Protein AF-A0A448YP57-F1 (afdb_monomer_lite)

pLDDT: mean 72.0, std 19.97, range [28.95, 95.81]

Structure (mmCIF, N/CA/C/O backbone):
data_AF-A0A448YP57-F1
#
_entry.id   AF-A0A448YP57-F1
#
loop_
_atom_site.group_PDB
_atom_site.id
_atom_site.type_symbol
_atom_site.label_atom_id
_atom_site.label_alt_id
_atom_site.label_comp_id
_atom_site.label_asym_id
_atom_site.label_entity_id
_atom_site.label_seq_id
_atom_site.pdbx_PDB_ins_code
_atom_site.Cartn_x
_atom_site.Cartn_y
_atom_site.Cartn_z
_atom_site.occupancy
_atom_site.B_iso_or_equiv
_atom_site.auth_seq_id
_atom_site.auth_comp_id
_atom_site.auth_asym_id
_atom_site.auth_atom_id
_atom_site.pdbx_PDB_model_num
ATOM 1 N N . MET A 1 1 ? -2.125 10.065 57.045 1.00 36.69 1 MET A N 1
ATOM 2 C CA . MET A 1 1 ? -3.015 8.891 56.958 1.00 36.69 1 MET A CA 1
ATOM 3 C C . MET A 1 1 ? -3.038 8.482 55.499 1.00 36.69 1 MET A C 1
ATOM 5 O O . MET A 1 1 ? -3.455 9.286 54.679 1.00 36.69 1 MET A O 1
ATOM 9 N N . ALA A 1 2 ? -2.442 7.338 55.164 1.00 35.66 2 ALA A N 1
ATOM 10 C CA . ALA A 1 2 ? -2.402 6.835 53.795 1.00 35.66 2 ALA A CA 1
ATOM 11 C C . ALA A 1 2 ? -3.721 6.1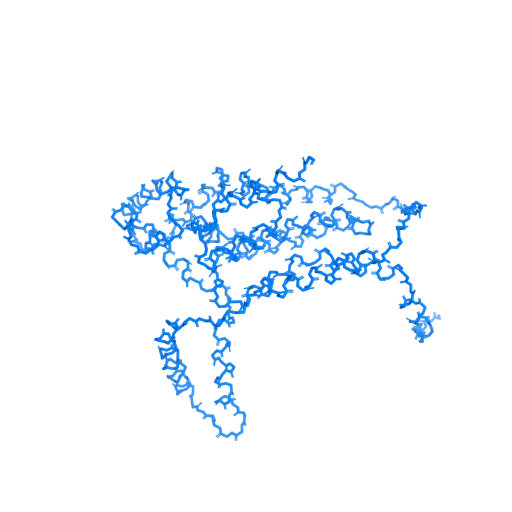07 53.510 1.00 35.66 2 ALA A C 1
ATOM 13 O O . ALA A 1 2 ? -4.074 5.191 54.252 1.00 35.66 2 ALA A O 1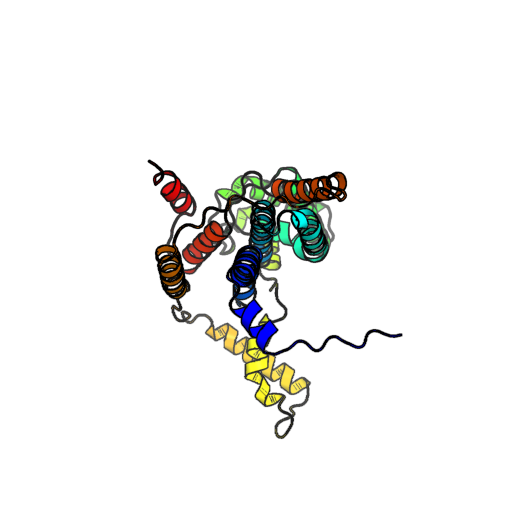
ATOM 14 N N . ASN A 1 3 ? -4.449 6.528 52.475 1.00 41.38 3 ASN A N 1
ATOM 15 C CA . ASN A 1 3 ? -5.587 5.769 51.967 1.00 41.38 3 ASN A CA 1
ATOM 16 C C . ASN A 1 3 ? -5.044 4.465 51.373 1.00 41.38 3 ASN A C 1
ATOM 18 O O . ASN A 1 3 ? -4.259 4.496 50.426 1.00 41.38 3 ASN A O 1
ATOM 22 N N . GLY A 1 4 ? -5.403 3.334 51.983 1.00 40.91 4 GLY A N 1
ATOM 23 C CA . GLY A 1 4 ? -5.085 2.010 51.455 1.00 40.91 4 GLY A CA 1
ATOM 24 C C . GLY A 1 4 ? -5.781 1.754 50.110 1.00 40.91 4 GLY A C 1
ATOM 25 O O . GLY A 1 4 ? -6.724 2.471 49.766 1.00 40.91 4 GLY A O 1
ATOM 26 N N . PRO A 1 5 ? -5.324 0.749 49.343 1.00 44.25 5 PRO A N 1
ATOM 27 C CA . PRO A 1 5 ? -5.919 0.414 48.056 1.00 44.25 5 PRO A CA 1
ATOM 28 C C . PRO A 1 5 ? -7.381 0.008 48.264 1.00 44.25 5 PRO A C 1
ATOM 30 O O . PRO A 1 5 ? -7.679 -0.881 49.062 1.00 44.25 5 PRO A O 1
ATOM 33 N N . VAL A 1 6 ? -8.289 0.693 47.568 1.00 51.38 6 VAL A N 1
ATOM 34 C CA . VAL A 1 6 ? -9.717 0.368 47.565 1.00 51.38 6 VAL A CA 1
ATOM 35 C C . VAL A 1 6 ? -9.862 -1.015 46.937 1.00 51.38 6 VAL A C 1
ATOM 37 O O . VAL A 1 6 ? -9.552 -1.205 45.763 1.00 51.38 6 VAL A O 1
ATOM 40 N N . ALA A 1 7 ? -10.267 -1.997 47.739 1.00 49.88 7 ALA A N 1
ATOM 41 C CA . ALA A 1 7 ? -10.554 -3.335 47.253 1.00 49.88 7 ALA A CA 1
ATOM 42 C C . ALA A 1 7 ? -11.826 -3.280 46.396 1.00 49.88 7 ALA A C 1
ATOM 44 O O . ALA A 1 7 ? -12.908 -3.020 46.916 1.00 49.88 7 ALA A O 1
ATOM 45 N N . TRP A 1 8 ? -11.679 -3.499 45.090 1.00 42.59 8 TRP A N 1
ATOM 46 C CA . TRP A 1 8 ? -12.797 -3.712 44.172 1.00 42.59 8 TRP A CA 1
ATOM 47 C C . TRP A 1 8 ? -13.583 -4.952 44.604 1.00 42.59 8 TRP A C 1
ATOM 49 O O . TRP A 1 8 ? -13.013 -6.043 44.697 1.00 42.59 8 TRP A O 1
ATOM 59 N N . SER A 1 9 ? -14.873 -4.791 44.906 1.00 61.91 9 SER A N 1
ATOM 60 C CA . SER A 1 9 ? -15.730 -5.909 45.292 1.00 61.91 9 SER A CA 1
ATOM 61 C C . SER A 1 9 ? -16.298 -6.620 44.054 1.00 61.91 9 SER A C 1
ATOM 63 O O . SER A 1 9 ? -16.438 -6.035 42.980 1.00 61.91 9 SER A O 1
ATOM 65 N N . ASN A 1 10 ? -16.650 -7.902 44.193 1.00 58.94 10 ASN A N 1
ATOM 66 C CA . ASN A 1 10 ? -17.292 -8.675 43.119 1.00 58.94 10 ASN A CA 1
ATOM 67 C C . ASN A 1 10 ? -18.690 -8.142 42.743 1.00 58.94 10 ASN A C 1
ATOM 69 O O . ASN A 1 10 ? -19.166 -8.429 41.647 1.00 58.94 10 ASN A O 1
ATOM 73 N N . GLU A 1 11 ? -19.344 -7.388 43.631 1.00 57.03 11 GLU A N 1
ATOM 74 C CA . GLU A 1 11 ? -20.643 -6.757 43.367 1.00 57.03 11 GLU A CA 1
ATOM 75 C C . GLU A 1 11 ? -20.484 -5.518 42.475 1.00 57.03 11 GLU A C 1
ATOM 77 O O . GLU A 1 11 ? -21.263 -5.346 41.539 1.00 57.03 11 GLU A O 1
ATOM 82 N N . ASP A 1 12 ? -19.418 -4.734 42.672 1.00 55.00 12 ASP A N 1
ATOM 83 C CA . ASP A 1 12 ? -19.074 -3.598 41.802 1.00 55.00 12 ASP A CA 1
ATOM 84 C C . ASP A 1 12 ? -18.720 -4.076 40.383 1.00 55.00 12 ASP A C 1
ATOM 86 O O . ASP A 1 12 ? -19.196 -3.525 39.392 1.00 55.00 12 ASP A O 1
ATOM 90 N N . ALA A 1 13 ? -17.976 -5.184 40.273 1.00 56.03 13 ALA A N 1
ATOM 91 C CA . ALA A 1 13 ? -17.660 -5.808 38.987 1.00 56.03 13 ALA A CA 1
ATOM 92 C C . ALA A 1 13 ? -18.904 -6.368 38.264 1.00 56.03 13 ALA A C 1
ATOM 94 O O . ALA A 1 13 ? -18.962 -6.358 37.034 1.00 56.03 13 ALA A O 1
ATOM 95 N N . GLN A 1 14 ? -19.911 -6.854 39.002 1.00 52.53 14 GLN A N 1
ATOM 96 C CA . GLN A 1 14 ? -21.181 -7.323 38.428 1.00 52.53 14 GLN A CA 1
ATOM 97 C C . GLN A 1 14 ? -22.124 -6.178 38.038 1.00 52.53 14 GLN A C 1
ATOM 99 O O . GLN A 1 14 ? -22.881 -6.327 37.077 1.00 52.53 14 GLN A O 1
ATOM 104 N N . ALA A 1 15 ? -22.095 -5.052 38.752 1.00 56.53 15 ALA A N 1
ATOM 105 C CA . ALA A 1 15 ? -22.862 -3.860 38.401 1.00 56.53 15 ALA A CA 1
ATOM 106 C C . ALA A 1 15 ? -22.326 -3.206 37.114 1.00 56.53 15 ALA A C 1
ATOM 108 O O . ALA A 1 15 ? -23.118 -2.909 36.219 1.00 56.53 15 ALA A O 1
ATOM 109 N N . ASP A 1 16 ? -21.000 -3.099 36.965 1.00 55.75 16 ASP A N 1
ATOM 110 C CA . ASP A 1 16 ? -20.355 -2.586 35.745 1.00 55.75 16 ASP A CA 1
ATOM 111 C C . ASP A 1 16 ? -20.515 -3.539 34.551 1.00 55.75 16 ASP A C 1
ATOM 113 O O . ASP A 1 16 ? -20.826 -3.103 33.442 1.00 55.75 16 ASP A O 1
ATOM 117 N N . ALA A 1 17 ? -20.394 -4.857 34.761 1.00 57.41 17 ALA A N 1
ATOM 118 C CA . ALA A 1 17 ? -20.597 -5.850 33.701 1.00 57.41 17 ALA A CA 1
ATOM 119 C C . ALA A 1 17 ? -22.051 -5.927 33.195 1.00 57.41 17 ALA A C 1
ATOM 121 O O . ALA A 1 17 ? -22.288 -6.413 32.090 1.00 57.41 17 ALA A O 1
ATOM 122 N N . ASN A 1 18 ? -23.025 -5.448 33.972 1.00 57.34 18 ASN A N 1
ATOM 123 C CA . ASN A 1 18 ? -24.430 -5.338 33.564 1.00 57.34 18 ASN A CA 1
ATOM 124 C C . ASN A 1 18 ? -24.797 -3.933 33.052 1.00 57.34 18 ASN A C 1
ATOM 126 O O . ASN A 1 18 ? -25.940 -3.702 32.650 1.00 57.34 18 ASN A O 1
ATOM 130 N N . GLY A 1 19 ? -23.848 -2.993 33.046 1.00 62.91 19 GLY A N 1
ATOM 131 C CA . GLY A 1 19 ? -24.045 -1.652 32.520 1.00 62.91 19 GLY A CA 1
ATOM 132 C C . GLY A 1 19 ? -24.138 -1.672 30.996 1.00 62.91 19 GLY A C 1
ATOM 133 O O . GLY A 1 19 ? -23.155 -1.937 30.307 1.00 62.91 19 GLY A O 1
ATOM 134 N N . ASN A 1 20 ? -25.310 -1.337 30.448 1.00 72.62 20 ASN A N 1
ATOM 135 C CA . ASN A 1 20 ? -25.500 -1.155 28.999 1.00 72.62 20 ASN A CA 1
ATOM 136 C C . ASN A 1 20 ? -24.492 -0.157 28.389 1.00 72.62 20 ASN A C 1
ATOM 138 O O . ASN A 1 20 ? -24.182 -0.247 27.205 1.00 72.62 20 ASN A O 1
ATOM 142 N N . GLU A 1 21 ? -23.972 0.770 29.196 1.00 77.88 21 GLU A N 1
ATOM 143 C CA . GLU A 1 21 ? -22.974 1.766 28.804 1.00 77.88 21 GLU A CA 1
ATOM 144 C C . GLU A 1 21 ? -21.596 1.141 28.536 1.00 77.88 21 GLU A C 1
ATOM 146 O O . GLU A 1 21 ? -21.028 1.375 27.471 1.00 77.88 21 GLU A O 1
ATOM 151 N N . LEU A 1 22 ? -21.096 0.260 29.416 1.00 81.88 22 LEU A N 1
ATOM 152 C CA . LEU A 1 22 ? -19.825 -0.449 29.206 1.00 81.88 22 LEU A CA 1
ATOM 153 C C . LEU A 1 22 ? -19.840 -1.243 27.892 1.00 81.88 22 LEU A C 1
ATOM 155 O O . LEU A 1 22 ? -18.889 -1.189 27.110 1.00 81.88 22 LEU A O 1
ATOM 159 N N . TRP A 1 23 ? -20.935 -1.957 27.623 1.00 85.25 23 TRP A N 1
ATOM 160 C CA . TRP A 1 23 ? -21.085 -2.722 26.386 1.00 85.25 23 TRP A CA 1
ATOM 161 C C . TRP A 1 23 ? -21.182 -1.828 25.150 1.00 85.25 23 TRP A C 1
ATOM 163 O O . TRP A 1 23 ? -20.596 -2.169 24.126 1.00 85.25 23 TRP A O 1
ATOM 173 N N . ALA A 1 24 ? -21.847 -0.672 25.238 1.00 85.19 24 ALA A N 1
ATOM 174 C CA . ALA A 1 24 ? -21.899 0.295 24.142 1.00 85.19 24 ALA A CA 1
ATOM 175 C C . ALA A 1 24 ? -20.506 0.860 23.809 1.00 85.19 24 ALA A C 1
ATOM 177 O O . ALA A 1 24 ? -20.131 0.923 22.638 1.00 85.19 24 ALA A O 1
ATOM 178 N N . HIS A 1 25 ? -19.709 1.185 24.831 1.00 87.88 25 HIS A N 1
ATOM 179 C CA . HIS A 1 25 ? -18.311 1.592 24.674 1.00 87.88 25 HIS A CA 1
ATOM 180 C C . HIS A 1 25 ? -17.462 0.500 24.004 1.00 87.88 25 HIS A C 1
ATOM 182 O O . HIS A 1 25 ? -16.761 0.768 23.026 1.00 87.88 25 HIS A O 1
ATOM 188 N N . LEU A 1 26 ? -17.554 -0.746 24.482 1.00 88.69 26 LEU A N 1
ATOM 189 C CA . LEU A 1 26 ? -16.824 -1.879 23.903 1.00 88.69 26 LEU A CA 1
ATOM 190 C C . LEU A 1 26 ? -17.218 -2.139 22.445 1.00 88.69 26 LEU A C 1
ATOM 192 O O . LEU A 1 26 ? -16.351 -2.378 21.607 1.00 88.69 26 LEU A O 1
ATOM 196 N N . GLU A 1 27 ? -18.508 -2.073 22.122 1.00 88.88 27 GLU A N 1
ATOM 197 C CA . GLU A 1 27 ? -18.990 -2.241 20.751 1.00 88.88 27 GLU A CA 1
ATOM 198 C C . GLU A 1 27 ? -18.464 -1.160 19.814 1.00 88.88 27 GLU A C 1
ATOM 200 O O . GLU A 1 27 ? -18.112 -1.458 18.670 1.00 88.88 27 GLU A O 1
ATOM 205 N N . GLU A 1 28 ? -18.375 0.083 20.286 1.00 90.12 28 GLU A N 1
ATOM 206 C CA . GLU A 1 28 ? -17.846 1.174 19.480 1.00 90.12 28 GLU A CA 1
ATOM 207 C C . GLU A 1 28 ? -16.329 1.046 19.279 1.00 90.12 28 GLU A C 1
ATOM 209 O O . GLU A 1 28 ? -15.864 1.212 18.152 1.00 90.12 28 GLU A O 1
ATOM 214 N N . ILE A 1 29 ? -15.565 0.623 20.297 1.00 92.69 29 ILE A N 1
ATOM 215 C CA . ILE A 1 29 ? -14.135 0.289 20.144 1.00 92.69 29 ILE A CA 1
ATOM 216 C C . ILE A 1 29 ? -13.946 -0.832 19.117 1.00 92.69 29 ILE A C 1
ATOM 218 O O . ILE A 1 29 ? -13.102 -0.723 18.223 1.00 92.69 29 ILE A O 1
ATOM 222 N N . VAL A 1 30 ? -14.728 -1.911 19.219 1.00 92.62 30 VAL A N 1
ATOM 223 C CA . VAL A 1 30 ? -14.672 -3.026 18.263 1.00 92.62 30 VAL A CA 1
ATOM 224 C C . VAL A 1 30 ? -15.003 -2.524 16.863 1.00 92.62 30 VAL A C 1
ATOM 226 O O . VAL A 1 30 ? -14.270 -2.814 15.926 1.00 92.62 30 VAL A O 1
ATOM 229 N N . SER A 1 31 ? -16.048 -1.709 16.710 1.00 91.62 31 SER A N 1
ATOM 230 C CA . SER A 1 31 ? -16.404 -1.107 15.425 1.00 91.62 31 SER A CA 1
ATOM 231 C C . SER A 1 31 ? -15.273 -0.242 14.863 1.00 91.62 31 SER A C 1
ATOM 233 O O . SER A 1 31 ? -14.927 -0.380 13.691 1.00 91.62 31 SER A O 1
ATOM 235 N N . ILE A 1 32 ? -14.656 0.614 15.675 1.00 93.12 32 ILE A N 1
ATOM 236 C CA . ILE A 1 32 ? -13.544 1.479 15.265 1.00 93.12 32 ILE A CA 1
ATOM 237 C C . ILE A 1 32 ? -12.345 0.650 14.794 1.00 93.12 32 ILE A C 1
ATOM 239 O O . ILE A 1 32 ? -11.769 0.956 13.753 1.00 93.12 32 ILE A O 1
ATOM 243 N N . THR A 1 33 ? -11.990 -0.404 15.531 1.00 92.94 33 THR A N 1
ATOM 244 C CA . THR A 1 33 ? -10.781 -1.215 15.296 1.00 92.94 33 THR A CA 1
ATOM 245 C C . THR A 1 33 ? -10.979 -2.344 14.282 1.00 92.94 33 THR A C 1
ATOM 247 O O . THR A 1 33 ? -10.000 -2.857 13.734 1.00 92.94 33 THR A O 1
ATOM 250 N N . GLN A 1 34 ? -12.229 -2.694 13.958 1.00 90.00 34 GLN A N 1
ATOM 251 C CA . GLN A 1 34 ? -12.575 -3.769 13.023 1.00 90.00 34 GLN A CA 1
ATOM 252 C C . GLN A 1 34 ? -11.826 -3.707 11.678 1.00 90.00 34 GLN A C 1
ATOM 254 O O . GLN A 1 34 ? -11.372 -4.760 11.237 1.00 90.00 34 GLN A O 1
ATOM 259 N N . PRO A 1 35 ? -11.645 -2.542 11.014 1.00 91.38 35 PRO A N 1
ATOM 260 C CA . PRO A 1 35 ? -10.934 -2.487 9.736 1.00 91.38 35 PRO A CA 1
ATOM 261 C C . PRO A 1 35 ? -9.494 -3.000 9.821 1.00 91.38 35 PRO A C 1
ATOM 263 O O . PRO A 1 35 ? -9.033 -3.643 8.884 1.00 91.38 35 PRO A O 1
ATOM 266 N N . ILE A 1 36 ? -8.799 -2.744 10.936 1.00 90.31 36 ILE A N 1
ATOM 267 C CA . ILE A 1 36 ? -7.437 -3.241 11.173 1.00 90.31 36 ILE A CA 1
ATOM 268 C C . ILE A 1 36 ? -7.476 -4.748 11.439 1.00 90.31 36 ILE A C 1
ATOM 270 O O . ILE A 1 36 ? -6.696 -5.503 10.865 1.00 90.31 36 ILE A O 1
ATOM 274 N N . TYR A 1 37 ? -8.414 -5.209 12.267 1.00 87.50 37 TYR A N 1
ATOM 275 C CA . TYR A 1 37 ? -8.562 -6.636 12.549 1.00 87.50 37 TYR A CA 1
ATOM 276 C C . TYR A 1 37 ? -8.835 -7.453 11.276 1.00 87.50 37 TYR A C 1
ATOM 278 O O . TYR A 1 37 ? -8.206 -8.486 11.051 1.00 87.50 37 TYR A O 1
ATOM 286 N N . ASP A 1 38 ? -9.723 -6.956 10.412 1.00 84.38 38 ASP A N 1
ATOM 287 C CA . ASP A 1 38 ? -10.107 -7.623 9.166 1.00 84.38 38 ASP A CA 1
ATOM 288 C C . ASP A 1 38 ? -8.918 -7.816 8.216 1.00 84.38 38 ASP A C 1
ATOM 290 O O . ASP A 1 38 ? -8.882 -8.802 7.483 1.00 84.38 38 ASP A O 1
ATOM 294 N N . ILE A 1 39 ? -7.945 -6.899 8.199 1.00 85.62 39 ILE A N 1
ATOM 295 C CA . ILE A 1 39 ? -6.786 -7.008 7.302 1.00 85.62 39 ILE A CA 1
ATOM 296 C C . ILE A 1 39 ? -5.665 -7.879 7.870 1.00 85.62 39 ILE A C 1
ATOM 298 O O . ILE A 1 39 ? -4.943 -8.482 7.077 1.00 85.62 39 ILE A O 1
ATOM 302 N N . ILE A 1 40 ? -5.545 -8.002 9.199 1.00 82.62 40 ILE A N 1
ATOM 303 C CA . ILE A 1 40 ? -4.536 -8.862 9.845 1.00 82.62 40 ILE A CA 1
ATOM 304 C C . ILE A 1 40 ? -4.713 -10.316 9.396 1.00 82.62 40 ILE A C 1
ATOM 306 O O . ILE A 1 40 ? -3.750 -10.943 8.960 1.00 82.62 40 ILE A O 1
ATOM 310 N N . GLU A 1 41 ? -5.950 -10.821 9.381 1.00 74.19 41 GLU A N 1
ATOM 311 C CA . GLU A 1 41 ? -6.250 -12.181 8.906 1.00 74.19 41 GLU A CA 1
ATOM 312 C C . GLU A 1 41 ? -5.800 -12.390 7.447 1.00 74.19 41 GLU A C 1
ATOM 314 O O . GLU A 1 41 ? -5.333 -13.457 7.048 1.00 74.19 41 GLU A O 1
ATOM 319 N N . ILE A 1 42 ? -5.890 -11.344 6.623 1.00 77.44 42 ILE A N 1
ATOM 320 C CA . ILE A 1 42 ? -5.477 -11.403 5.220 1.00 77.44 42 ILE A CA 1
ATOM 321 C C . ILE A 1 42 ? -3.949 -11.348 5.109 1.00 77.44 42 ILE A C 1
ATOM 323 O O . ILE A 1 42 ? -3.387 -11.974 4.209 1.00 77.44 42 ILE A O 1
ATOM 327 N N . PHE A 1 43 ? -3.271 -10.619 5.998 1.00 76.75 43 PHE A N 1
ATOM 328 C CA . PHE A 1 43 ? -1.810 -10.476 6.029 1.00 76.75 43 PHE A CA 1
ATOM 329 C C . PHE A 1 43 ? -1.103 -11.791 6.354 1.00 76.75 43 PHE A C 1
ATOM 331 O O . PHE A 1 43 ? 0.000 -12.024 5.865 1.00 76.75 43 PHE A O 1
ATOM 338 N N . GLU A 1 44 ? -1.772 -12.690 7.068 1.00 70.12 44 GLU A N 1
ATOM 339 C CA . GLU A 1 44 ? -1.302 -14.056 7.313 1.00 70.12 44 GLU A CA 1
ATOM 340 C C . GLU A 1 44 ? -1.402 -14.963 6.065 1.00 70.12 44 GLU A C 1
ATOM 342 O O . GLU A 1 44 ? -0.873 -16.078 6.038 1.00 70.12 44 GLU A O 1
ATOM 347 N N . SER A 1 45 ? -2.050 -14.505 4.986 1.00 70.06 45 SER A N 1
ATOM 348 C CA . SER A 1 45 ? -2.187 -15.284 3.756 1.00 70.06 45 SER A CA 1
ATOM 349 C C . SER A 1 45 ? -0.882 -15.376 2.967 1.00 70.06 45 SER A C 1
ATOM 351 O O . SER A 1 45 ? -0.321 -14.374 2.533 1.00 70.06 45 SER A O 1
ATOM 353 N N . SER A 1 46 ? -0.518 -16.602 2.578 1.00 64.12 46 SER A N 1
ATOM 354 C CA . SER A 1 46 ? 0.575 -16.890 1.626 1.00 64.12 46 SER A CA 1
ATOM 355 C C . SER A 1 46 ? 0.448 -16.233 0.239 1.00 64.12 46 SER A C 1
ATOM 357 O O . SER A 1 46 ? 1.376 -16.304 -0.560 1.00 64.12 46 SER A O 1
ATOM 359 N N . THR A 1 47 ? -0.700 -15.625 -0.076 1.00 68.81 47 THR A N 1
ATOM 360 C CA . THR A 1 47 ? -0.956 -14.929 -1.351 1.00 68.81 47 THR A CA 1
ATOM 361 C C . THR A 1 47 ? -0.818 -13.410 -1.241 1.00 68.81 47 THR A C 1
ATOM 363 O O . THR A 1 47 ? -1.117 -12.689 -2.196 1.00 68.81 47 THR A O 1
ATOM 366 N N . MET A 1 48 ? -0.414 -12.904 -0.073 1.00 78.69 48 MET A N 1
ATOM 367 C CA . MET A 1 48 ? -0.260 -11.477 0.159 1.00 78.69 48 MET A CA 1
ATOM 368 C C . MET A 1 48 ? 0.923 -10.914 -0.634 1.00 78.69 48 MET A C 1
ATOM 370 O O . MET A 1 48 ? 2.024 -11.460 -0.615 1.00 78.69 48 MET A O 1
ATOM 374 N N . ARG A 1 49 ? 0.685 -9.794 -1.320 1.00 83.75 49 ARG A N 1
ATOM 375 C CA . ARG A 1 49 ? 1.699 -9.038 -2.064 1.00 83.75 49 ARG A CA 1
ATOM 376 C C . ARG A 1 49 ? 1.945 -7.705 -1.383 1.00 83.75 49 ARG A C 1
ATOM 378 O O . ARG A 1 49 ? 1.040 -7.155 -0.759 1.00 83.75 49 ARG A O 1
ATOM 385 N N . LEU A 1 50 ? 3.131 -7.146 -1.599 1.00 86.06 50 LEU A N 1
ATOM 386 C CA . LEU A 1 50 ? 3.497 -5.823 -1.095 1.00 86.06 50 LEU A CA 1
ATOM 387 C C . LEU A 1 50 ? 2.495 -4.728 -1.519 1.00 86.06 50 LEU A C 1
ATOM 389 O O . LEU A 1 50 ? 2.125 -3.881 -0.711 1.00 86.06 50 LEU A O 1
ATOM 393 N N . SER A 1 51 ? 1.994 -4.801 -2.757 1.00 88.56 51 SER A N 1
ATOM 394 C CA . SER A 1 51 ? 0.939 -3.926 -3.292 1.00 88.56 51 SER A CA 1
ATOM 395 C C . SER A 1 51 ? -0.351 -3.983 -2.466 1.00 88.56 51 SE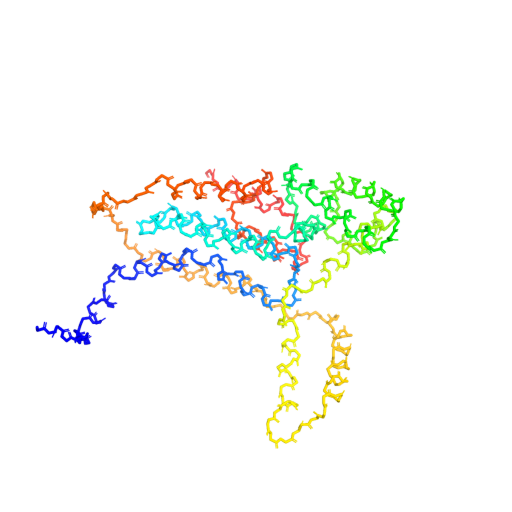R A C 1
ATOM 397 O O . SER A 1 51 ? -0.923 -2.960 -2.099 1.00 88.56 51 SER A O 1
ATOM 399 N N . ALA A 1 52 ? -0.801 -5.192 -2.132 1.00 86.38 52 ALA A N 1
ATOM 400 C CA . ALA A 1 52 ? -2.013 -5.404 -1.355 1.00 86.38 52 ALA A CA 1
ATOM 401 C C . ALA A 1 52 ? -1.849 -4.949 0.103 1.00 86.38 52 ALA A C 1
ATOM 403 O O . ALA A 1 52 ? -2.807 -4.425 0.665 1.00 86.38 52 ALA A O 1
ATOM 404 N N . CYS A 1 53 ? -0.657 -5.088 0.694 1.00 86.88 53 CYS A N 1
ATOM 405 C CA . CYS A 1 53 ? -0.384 -4.581 2.040 1.00 86.88 53 CYS A CA 1
ATOM 406 C C . CYS A 1 53 ? -0.614 -3.073 2.141 1.00 86.88 53 CYS A C 1
ATOM 408 O O . CYS A 1 53 ? -1.352 -2.632 3.019 1.00 86.88 53 CYS A O 1
ATOM 410 N N . PHE A 1 54 ? -0.038 -2.306 1.210 1.00 89.31 54 PHE A N 1
ATOM 411 C CA . PHE A 1 54 ? -0.212 -0.855 1.169 1.00 89.31 54 PHE A CA 1
ATOM 412 C C . PHE A 1 54 ? -1.685 -0.470 1.078 1.00 89.31 54 PHE A C 1
ATOM 414 O O . PHE A 1 54 ? -2.194 0.266 1.917 1.00 89.31 54 PHE A O 1
ATOM 421 N N . VAL A 1 55 ? -2.381 -1.014 0.074 1.00 88.88 55 VAL A N 1
ATOM 422 C CA . VAL A 1 55 ? -3.784 -0.694 -0.195 1.00 88.88 55 VAL A CA 1
ATOM 423 C C . VAL A 1 55 ? -4.650 -1.022 1.020 1.00 88.88 55 VAL A C 1
ATOM 425 O O . VAL A 1 55 ? -5.399 -0.172 1.491 1.00 88.88 55 VAL A O 1
ATOM 428 N N . LEU A 1 56 ? -4.551 -2.240 1.552 1.00 88.12 56 LEU A N 1
ATOM 429 C CA . LEU A 1 56 ? -5.405 -2.679 2.653 1.00 88.12 56 LEU A CA 1
ATOM 430 C C . LEU A 1 56 ? -5.199 -1.839 3.914 1.00 88.12 56 LEU A C 1
ATOM 432 O O . LEU A 1 56 ? -6.180 -1.406 4.512 1.00 88.12 56 LEU A O 1
ATOM 436 N N . MET A 1 57 ? -3.951 -1.552 4.278 1.00 89.38 57 MET A N 1
ATOM 437 C CA . MET A 1 57 ? -3.654 -0.711 5.438 1.00 89.38 57 MET A CA 1
ATOM 438 C C . MET A 1 57 ? -4.117 0.726 5.236 1.00 89.38 57 MET A C 1
ATOM 440 O O . MET A 1 57 ? -4.842 1.242 6.078 1.00 89.38 57 MET A O 1
ATOM 444 N N . TYR A 1 58 ? -3.810 1.327 4.084 1.00 89.75 58 TYR A N 1
ATOM 445 C CA . TYR A 1 58 ? -4.255 2.677 3.741 1.00 89.75 58 TYR A CA 1
ATOM 446 C C . TYR A 1 58 ? -5.779 2.838 3.913 1.00 89.75 58 TYR A C 1
ATOM 448 O O . TYR A 1 58 ? -6.263 3.790 4.529 1.00 89.75 58 TYR A O 1
ATOM 456 N N . PHE A 1 59 ? -6.566 1.882 3.405 1.00 88.19 59 PHE A N 1
ATOM 457 C CA . PHE A 1 59 ? -8.026 1.939 3.519 1.00 88.19 59 PHE A CA 1
ATOM 458 C C . PHE A 1 59 ? -8.550 1.565 4.908 1.00 88.19 59 PHE A C 1
ATOM 460 O O . PHE A 1 59 ? -9.632 2.031 5.284 1.00 88.19 59 PHE A O 1
ATOM 467 N N . ALA A 1 60 ? -7.822 0.744 5.666 1.00 91.00 60 ALA A N 1
ATOM 468 C CA . ALA A 1 60 ? -8.153 0.450 7.054 1.00 91.00 60 ALA A CA 1
ATOM 469 C C . ALA A 1 60 ? -7.959 1.696 7.922 1.00 91.00 60 ALA A C 1
ATOM 471 O O . ALA A 1 60 ? -8.893 2.095 8.612 1.00 91.00 60 ALA A O 1
ATOM 472 N N . GLU A 1 61 ? -6.815 2.371 7.810 1.00 91.69 61 GLU A N 1
ATOM 473 C CA . GLU A 1 61 ? -6.503 3.608 8.534 1.00 91.69 61 GLU A CA 1
ATOM 474 C C . GLU A 1 61 ? -7.505 4.719 8.216 1.00 91.69 61 GLU A C 1
ATOM 476 O O . GLU A 1 61 ? -8.090 5.310 9.126 1.00 91.69 61 GLU A O 1
ATOM 481 N N . LYS A 1 62 ? -7.809 4.935 6.927 1.00 90.56 62 LYS A N 1
ATOM 482 C CA . LYS A 1 62 ? -8.837 5.897 6.500 1.00 90.56 62 LYS A CA 1
ATOM 483 C C . LYS A 1 62 ? -10.196 5.611 7.151 1.00 90.56 62 LYS A C 1
ATOM 485 O O . LYS A 1 62 ? -10.915 6.539 7.522 1.00 90.56 62 LYS A O 1
ATOM 490 N N . GLN A 1 63 ? -10.565 4.338 7.297 1.00 91.00 63 GLN A N 1
ATOM 491 C CA . GLN A 1 63 ? -11.813 3.962 7.958 1.00 91.00 63 GLN A CA 1
ATOM 492 C C . GLN A 1 63 ? -11.773 4.102 9.470 1.00 91.00 63 GLN A C 1
ATOM 494 O O . GLN A 1 63 ? -12.775 4.529 10.035 1.00 91.00 63 GLN A O 1
ATOM 499 N N . VAL A 1 64 ? -10.662 3.761 10.118 1.00 93.75 64 VAL A N 1
ATOM 500 C CA . VAL A 1 64 ? -10.488 3.967 11.559 1.00 93.75 64 VAL A CA 1
ATOM 501 C C . VAL A 1 64 ? -10.658 5.449 11.877 1.00 93.75 64 VAL A C 1
ATOM 503 O O . VAL A 1 64 ? -11.487 5.793 12.713 1.00 93.75 64 VAL A O 1
ATOM 506 N N . LEU A 1 65 ? -9.981 6.335 11.136 1.00 92.62 65 LEU A N 1
ATOM 507 C CA . LEU A 1 65 ? -10.125 7.786 11.291 1.00 92.62 65 LEU A CA 1
ATOM 508 C C . LEU A 1 65 ? -11.572 8.248 11.141 1.00 92.62 65 LEU A C 1
ATOM 510 O O . LEU A 1 65 ? -12.067 9.004 11.976 1.00 92.62 65 LEU A O 1
ATOM 514 N N . LYS A 1 66 ? -12.261 7.771 10.096 1.00 91.31 66 LYS A N 1
ATOM 515 C CA . LYS A 1 66 ? -13.670 8.098 9.865 1.00 91.31 66 LYS A CA 1
ATOM 516 C C . LYS A 1 66 ? -14.546 7.640 11.036 1.00 91.31 66 LYS A C 1
ATOM 518 O O . LYS A 1 66 ? -15.318 8.437 11.556 1.00 91.31 66 LYS A O 1
ATOM 523 N N . ARG A 1 67 ? -14.397 6.387 11.479 1.00 93.44 67 ARG A N 1
ATOM 524 C CA . ARG A 1 67 ? -15.203 5.804 12.565 1.00 93.44 67 ARG A CA 1
ATOM 525 C C . ARG A 1 67 ? -14.947 6.489 13.906 1.00 93.44 67 ARG A C 1
ATOM 527 O O . ARG A 1 67 ? -15.900 6.727 14.633 1.00 93.44 67 ARG A O 1
ATOM 534 N N . VAL A 1 68 ? -13.700 6.856 14.217 1.00 94.31 68 VAL A N 1
ATOM 535 C CA . VAL A 1 68 ? -13.387 7.633 15.430 1.00 94.31 68 VAL A CA 1
ATOM 536 C C . VAL A 1 68 ? -13.985 9.032 15.339 1.00 94.31 68 VAL A C 1
ATOM 538 O O . VAL A 1 68 ? -14.577 9.497 16.302 1.00 94.31 68 VAL A O 1
ATOM 541 N N . ALA A 1 69 ? -13.884 9.711 14.195 1.00 91.38 69 ALA A N 1
ATOM 542 C CA . ALA A 1 69 ? -14.437 11.056 14.039 1.00 91.38 69 ALA A CA 1
ATOM 543 C C . ALA A 1 69 ? -15.974 11.099 14.135 1.00 91.38 69 ALA A C 1
ATOM 545 O O . ALA A 1 69 ? -16.524 12.099 14.593 1.00 91.38 69 ALA A O 1
ATOM 546 N N . GLU A 1 70 ? -16.650 10.030 13.709 1.00 91.38 70 GLU A N 1
ATOM 547 C CA . GLU A 1 70 ? -18.109 9.855 13.781 1.00 91.38 70 GLU A CA 1
ATOM 548 C C . GLU A 1 70 ? -18.580 9.264 15.124 1.00 91.38 70 GLU A C 1
ATOM 550 O O . GLU A 1 70 ? -19.784 9.147 15.354 1.00 91.38 70 GLU A O 1
ATOM 555 N N . SER A 1 71 ? -17.648 8.899 16.009 1.00 90.44 71 SER A N 1
ATOM 556 C CA . SER A 1 71 ? -17.942 8.212 17.263 1.00 90.44 71 SER A CA 1
ATOM 557 C C . SER A 1 71 ? -18.597 9.125 18.295 1.00 90.44 71 SER A C 1
ATOM 559 O O . SER A 1 71 ? -18.147 10.247 18.532 1.00 90.44 71 SER A O 1
ATOM 561 N N . VAL A 1 72 ? -19.620 8.614 18.980 1.00 88.19 72 VAL A N 1
ATOM 562 C CA . VAL A 1 72 ? -20.297 9.364 20.049 1.00 88.19 72 VAL A CA 1
ATOM 563 C C . VAL A 1 72 ? -19.420 9.435 21.297 1.00 88.19 72 VAL A C 1
ATOM 565 O O . VAL A 1 72 ? -19.378 10.476 21.953 1.00 88.19 72 VAL A O 1
ATOM 568 N N . TYR A 1 73 ? -18.690 8.361 21.609 1.00 87.88 73 TYR A N 1
ATOM 569 C CA . TYR A 1 73 ? -17.854 8.298 22.803 1.00 87.88 73 TYR A CA 1
ATOM 570 C C . TYR A 1 73 ? -16.416 8.773 22.560 1.00 87.88 73 TYR A C 1
ATOM 572 O O . TYR A 1 73 ? -15.836 9.416 23.431 1.00 87.88 73 TYR A O 1
ATOM 580 N N . TYR A 1 74 ? -15.836 8.511 21.386 1.00 92.00 74 TYR A N 1
ATOM 581 C CA . TYR A 1 74 ? -14.390 8.616 21.145 1.00 92.00 74 TYR A CA 1
ATOM 582 C C . TYR A 1 74 ? -13.968 9.701 20.148 1.00 92.00 74 TYR A C 1
ATOM 584 O O . TYR A 1 74 ? -12.773 9.845 19.893 1.00 92.00 74 TYR A O 1
ATOM 592 N N . ALA A 1 75 ? -14.883 10.527 19.626 1.00 90.75 75 ALA A N 1
ATOM 593 C CA . ALA A 1 75 ? -14.519 11.609 18.697 1.00 90.75 75 ALA A CA 1
ATOM 594 C C . ALA A 1 75 ? -13.510 12.619 19.266 1.00 90.75 75 ALA A C 1
ATOM 596 O O . ALA A 1 75 ? -12.786 13.265 18.504 1.00 90.75 75 ALA A O 1
ATOM 597 N N . HIS A 1 76 ? -13.426 12.739 20.593 1.00 88.44 76 HIS A N 1
ATOM 598 C CA . HIS A 1 76 ? -12.420 13.557 21.266 1.00 88.44 76 HIS A CA 1
ATOM 599 C C . HIS A 1 76 ? -10.988 13.005 21.109 1.00 88.44 76 HIS A C 1
ATOM 601 O O . HIS A 1 76 ? -10.048 13.789 21.121 1.00 88.44 76 HIS A O 1
ATOM 607 N N . LEU A 1 77 ? -10.816 11.699 20.862 1.00 91.31 77 LEU A N 1
ATOM 608 C CA . LEU A 1 77 ? -9.513 11.040 20.675 1.00 91.31 77 LEU A CA 1
ATOM 609 C C . LEU A 1 77 ? -9.016 11.051 19.222 1.00 91.31 77 LEU A C 1
ATOM 611 O O . LEU A 1 77 ? -7.943 10.528 18.930 1.00 91.31 77 LEU A O 1
ATOM 615 N N . LYS A 1 78 ? -9.767 11.628 18.276 1.00 91.69 78 LYS A N 1
ATOM 616 C CA . LYS A 1 78 ? -9.429 11.560 16.840 1.00 91.69 78 LYS A CA 1
ATOM 617 C C . LYS A 1 78 ? -8.038 12.105 16.497 1.00 91.69 78 LYS A C 1
ATOM 619 O O . LYS A 1 78 ? -7.428 11.615 15.553 1.00 91.69 78 LYS A O 1
ATOM 624 N N . GLY A 1 79 ? -7.549 13.101 17.240 1.00 88.75 79 GLY A N 1
ATOM 625 C CA . GLY A 1 79 ? -6.204 13.652 17.063 1.00 88.75 79 GLY A CA 1
ATOM 626 C C . GLY A 1 79 ? -5.122 12.664 17.497 1.00 88.75 79 GLY A C 1
ATOM 627 O O . GLY A 1 79 ? -4.202 12.400 16.731 1.00 88.75 79 GLY A O 1
ATOM 628 N N . GLU A 1 80 ? -5.279 12.057 18.675 1.00 91.69 80 GLU A N 1
ATOM 629 C CA . GLU A 1 80 ? -4.355 11.044 19.206 1.00 91.69 80 GLU A CA 1
ATOM 630 C C . GLU A 1 80 ? -4.314 9.794 18.322 1.00 91.69 80 GLU A C 1
ATOM 632 O O . GLU A 1 80 ? -3.240 9.289 17.997 1.00 91.69 80 GLU A O 1
ATOM 637 N N . VAL A 1 81 ? -5.481 9.329 17.865 1.00 92.75 81 VAL A N 1
ATOM 638 C CA . VAL A 1 81 ? -5.559 8.208 16.921 1.00 92.75 81 VAL A CA 1
ATOM 639 C C . VAL A 1 81 ? -4.890 8.572 15.596 1.00 92.75 81 VAL A C 1
ATOM 641 O O . VAL A 1 81 ? -4.150 7.758 15.055 1.00 92.75 81 VAL A O 1
ATOM 644 N N . ALA A 1 82 ? -5.103 9.786 15.078 1.00 92.31 82 ALA A N 1
ATOM 645 C CA . ALA A 1 82 ? -4.449 10.228 13.849 1.00 92.31 82 ALA A CA 1
ATOM 646 C C . ALA A 1 82 ? -2.924 10.283 13.980 1.00 92.31 82 ALA A C 1
ATOM 648 O O . ALA A 1 82 ? -2.248 9.845 13.059 1.00 92.31 82 ALA A O 1
ATOM 649 N N . MET A 1 83 ? -2.393 10.746 15.115 1.00 92.88 83 MET A N 1
ATOM 650 C CA . MET A 1 83 ? -0.950 10.722 15.378 1.00 92.88 83 MET A CA 1
ATOM 651 C C . MET A 1 83 ? -0.391 9.301 15.358 1.00 92.88 83 MET A C 1
ATOM 653 O O . MET A 1 83 ? 0.589 9.039 14.673 1.00 92.88 83 MET A O 1
ATOM 657 N N . LEU A 1 84 ? -1.040 8.373 16.065 1.00 92.25 84 LEU A N 1
ATOM 658 C CA . LEU A 1 84 ? -0.577 6.987 16.142 1.00 92.25 84 LEU A CA 1
ATOM 659 C C . LEU A 1 84 ? -0.586 6.307 14.768 1.00 92.25 84 LEU A C 1
ATOM 661 O O . LEU A 1 84 ? 0.337 5.566 14.433 1.00 92.25 84 LEU A O 1
ATOM 665 N N . LEU A 1 85 ? -1.624 6.563 13.970 1.00 92.12 85 LEU A N 1
ATOM 666 C CA . LEU A 1 85 ? -1.699 6.051 12.606 1.00 92.12 85 LEU A CA 1
ATOM 667 C C . LEU A 1 85 ? -0.681 6.725 11.681 1.00 92.12 85 LEU A C 1
ATOM 669 O O . LEU A 1 85 ? -0.114 6.044 10.837 1.00 92.12 85 LEU A O 1
ATOM 673 N N . GLU A 1 86 ? -0.415 8.022 11.842 1.00 91.12 86 GLU A N 1
ATOM 674 C CA . GLU A 1 86 ? 0.602 8.723 11.054 1.00 91.12 86 GLU A CA 1
ATOM 675 C C . GLU A 1 86 ? 2.008 8.185 11.329 1.00 91.12 86 GLU A C 1
ATOM 677 O O . GLU A 1 86 ? 2.729 7.888 10.376 1.00 91.12 86 GLU A O 1
ATOM 682 N N . ASP A 1 87 ? 2.365 7.997 12.601 1.00 89.75 87 ASP A N 1
ATOM 683 C CA . ASP A 1 87 ? 3.650 7.419 13.003 1.00 89.75 87 ASP A CA 1
ATOM 684 C C . ASP A 1 87 ? 3.823 6.017 12.399 1.00 89.75 87 ASP A C 1
ATOM 686 O O . ASP A 1 87 ? 4.851 5.707 11.792 1.00 89.75 87 ASP A O 1
ATOM 690 N N . TYR A 1 88 ? 2.780 5.184 12.492 1.00 87.75 88 TYR A N 1
ATOM 691 C CA . TYR A 1 88 ? 2.782 3.848 11.901 1.00 87.75 88 TYR A CA 1
ATOM 692 C C . TYR A 1 88 ? 2.901 3.887 10.372 1.00 87.75 88 TYR A C 1
ATOM 694 O O . TYR A 1 88 ? 3.674 3.125 9.778 1.00 87.75 88 TYR A O 1
ATOM 702 N N . PHE A 1 89 ? 2.151 4.783 9.728 1.00 88.06 89 PHE A N 1
ATOM 703 C CA . PHE A 1 89 ? 2.185 4.950 8.286 1.00 88.06 89 PHE A CA 1
ATOM 704 C C . PHE A 1 89 ? 3.591 5.342 7.836 1.00 88.06 89 PHE A C 1
ATOM 706 O O . PHE A 1 89 ? 4.147 4.675 6.968 1.00 88.06 89 PHE A O 1
ATOM 713 N N . ASP A 1 90 ? 4.200 6.362 8.437 1.00 86.94 90 ASP A N 1
ATOM 714 C CA . ASP A 1 90 ? 5.519 6.855 8.033 1.00 86.94 90 ASP A CA 1
ATOM 715 C C . ASP A 1 90 ? 6.643 5.851 8.298 1.00 86.94 90 ASP A C 1
ATOM 717 O O . ASP A 1 90 ? 7.569 5.740 7.488 1.00 86.94 90 ASP A O 1
ATOM 721 N N . GLU A 1 91 ? 6.558 5.087 9.387 1.00 86.06 91 GLU A N 1
ATOM 722 C CA . GLU A 1 91 ? 7.577 4.100 9.737 1.00 86.06 91 GLU A CA 1
ATOM 723 C C . GLU A 1 91 ? 7.531 2.862 8.826 1.00 86.06 91 GLU A C 1
ATOM 725 O O . GLU A 1 91 ? 8.579 2.374 8.389 1.00 86.06 91 GLU A O 1
ATOM 730 N N . TYR A 1 92 ? 6.334 2.361 8.499 1.00 79.19 92 TYR A N 1
ATOM 731 C CA . TYR A 1 92 ? 6.190 1.029 7.899 1.00 79.19 92 TYR A CA 1
ATOM 732 C C . TYR A 1 92 ? 5.613 1.014 6.481 1.00 79.19 92 TYR A C 1
ATOM 734 O O . TYR A 1 92 ? 5.991 0.150 5.686 1.00 79.19 92 TYR A O 1
ATOM 742 N N . ILE A 1 93 ? 4.710 1.937 6.135 1.00 80.56 93 ILE A N 1
ATOM 743 C CA . ILE A 1 93 ? 3.852 1.816 4.937 1.00 80.56 93 ILE A CA 1
ATOM 744 C C . ILE A 1 93 ? 4.112 2.905 3.898 1.00 80.56 93 ILE A C 1
ATOM 746 O O . ILE A 1 93 ? 4.070 2.637 2.696 1.00 80.56 93 ILE A O 1
ATOM 750 N N . GLY A 1 94 ? 4.464 4.108 4.339 1.00 79.50 94 GLY A N 1
ATOM 751 C CA . GLY A 1 94 ? 4.761 5.280 3.521 1.00 79.50 94 GLY A CA 1
ATOM 752 C C . GLY A 1 94 ? 6.047 5.158 2.704 1.00 79.50 94 GLY A C 1
ATOM 753 O O . GLY A 1 94 ? 6.392 6.068 1.950 1.00 79.50 94 GLY A O 1
ATOM 754 N N . SER A 1 95 ? 6.761 4.033 2.807 1.00 88.12 95 SER A N 1
ATOM 755 C CA . SER A 1 95 ? 7.931 3.766 1.977 1.00 88.12 95 SER A CA 1
ATOM 756 C C . SER A 1 95 ? 7.553 3.780 0.483 1.00 88.12 95 SER A C 1
ATOM 758 O O . SER A 1 95 ? 6.645 3.053 0.062 1.00 88.12 95 SER A O 1
ATOM 760 N N . PRO A 1 96 ? 8.285 4.531 -0.366 1.00 91.94 96 PRO A N 1
ATOM 761 C CA . PRO A 1 96 ? 8.014 4.612 -1.804 1.00 91.94 96 PRO A CA 1
ATOM 762 C C . PRO A 1 96 ? 7.993 3.259 -2.526 1.00 91.94 96 PRO A C 1
ATOM 764 O O . PRO A 1 96 ? 7.386 3.136 -3.590 1.00 91.94 96 PRO A O 1
ATOM 767 N N . LEU A 1 97 ? 8.620 2.227 -1.950 1.00 91.69 97 LEU A N 1
ATOM 768 C CA . LEU A 1 97 ? 8.598 0.872 -2.495 1.00 91.69 97 LEU A CA 1
ATOM 769 C C . LEU A 1 97 ? 7.182 0.276 -2.507 1.00 91.69 97 LEU A C 1
ATOM 771 O O . LEU A 1 97 ? 6.812 -0.386 -3.476 1.00 91.69 97 LEU A O 1
ATOM 775 N N . PHE A 1 98 ? 6.384 0.524 -1.467 1.00 91.38 98 PHE A N 1
ATOM 776 C CA . PHE A 1 98 ? 4.993 0.071 -1.391 1.00 91.38 98 PHE A CA 1
ATOM 777 C C . PHE A 1 98 ? 4.118 0.773 -2.433 1.00 91.38 98 PHE A C 1
ATOM 779 O O . PHE A 1 98 ? 3.314 0.129 -3.115 1.00 91.38 98 PHE A O 1
ATOM 786 N N . LEU A 1 99 ? 4.329 2.079 -2.620 1.00 91.88 99 LEU A N 1
ATOM 787 C CA . LEU A 1 99 ? 3.671 2.858 -3.668 1.00 91.88 99 LEU A CA 1
ATOM 788 C C . LEU A 1 99 ? 4.040 2.338 -5.060 1.00 91.88 99 LEU A C 1
ATOM 790 O O . LEU A 1 99 ? 3.155 2.109 -5.883 1.00 91.88 99 LEU A O 1
ATOM 794 N N . LEU A 1 100 ? 5.326 2.076 -5.310 1.00 94.69 100 LEU A N 1
ATOM 795 C CA . LEU A 1 100 ? 5.793 1.503 -6.570 1.00 94.69 100 LEU A CA 1
ATOM 796 C C . LEU A 1 100 ? 5.208 0.109 -6.816 1.00 94.69 100 LEU A C 1
ATOM 798 O O . LEU A 1 100 ? 4.728 -0.164 -7.914 1.00 94.69 100 LEU A O 1
ATOM 802 N N . ALA A 1 101 ? 5.194 -0.759 -5.804 1.00 93.38 101 ALA A N 1
ATOM 803 C CA . ALA A 1 101 ? 4.581 -2.081 -5.906 1.00 93.38 101 ALA A CA 1
ATOM 804 C C . ALA A 1 101 ? 3.095 -1.983 -6.271 1.00 93.38 101 ALA A C 1
ATOM 806 O O . ALA A 1 101 ? 2.632 -2.677 -7.172 1.00 93.38 101 ALA A O 1
ATOM 807 N N . THR A 1 102 ? 2.360 -1.086 -5.613 1.00 92.19 102 THR A N 1
ATOM 808 C CA . THR A 1 102 ? 0.934 -0.854 -5.885 1.00 92.19 102 THR A CA 1
ATOM 809 C C . THR A 1 102 ? 0.708 -0.291 -7.283 1.00 92.19 102 THR A C 1
ATOM 811 O O . THR A 1 102 ? -0.216 -0.705 -7.979 1.00 92.19 102 THR A O 1
ATOM 814 N N . PHE A 1 103 ? 1.571 0.620 -7.733 1.00 92.69 103 PHE A N 1
ATOM 815 C CA . PHE A 1 103 ? 1.485 1.186 -9.073 1.00 92.69 103 PHE A CA 1
ATOM 816 C C . PHE A 1 103 ? 1.724 0.130 -10.159 1.00 92.69 103 PHE A C 1
ATOM 818 O O . PHE A 1 103 ? 1.014 0.111 -11.162 1.00 92.69 103 PHE A O 1
ATOM 825 N N . LEU A 1 104 ? 2.683 -0.774 -9.957 1.00 92.50 104 LEU A N 1
ATOM 826 C CA . LEU A 1 104 ? 2.975 -1.857 -10.898 1.00 92.50 104 LEU A CA 1
ATOM 827 C C . LEU A 1 104 ? 1.894 -2.952 -10.896 1.00 92.50 104 LEU A C 1
ATOM 829 O O . LEU A 1 104 ? 1.731 -3.649 -11.888 1.00 92.50 104 LEU A O 1
ATOM 833 N N . ASP A 1 105 ? 1.119 -3.106 -9.825 1.00 89.75 105 ASP A N 1
ATOM 834 C CA . ASP A 1 105 ? 0.074 -4.126 -9.757 1.00 89.75 105 ASP A CA 1
ATOM 835 C C . ASP A 1 105 ? -1.221 -3.672 -10.463 1.00 89.75 105 ASP A C 1
ATOM 837 O O . ASP A 1 105 ? -1.995 -2.864 -9.942 1.00 89.75 105 ASP A O 1
ATOM 841 N N . THR A 1 106 ? -1.500 -4.220 -11.652 1.00 86.25 106 THR A N 1
ATOM 842 C CA . THR A 1 106 ? -2.711 -3.890 -12.431 1.00 86.25 106 THR A CA 1
ATOM 843 C C . THR A 1 106 ? -4.004 -4.439 -11.813 1.00 86.25 106 THR A C 1
ATOM 845 O O . THR A 1 106 ? -5.094 -4.080 -12.267 1.00 86.25 106 THR A O 1
ATOM 848 N N . ASN A 1 107 ? -3.921 -5.249 -10.745 1.00 81.81 107 ASN A N 1
ATOM 849 C CA . ASN A 1 107 ? -5.088 -5.633 -9.941 1.00 81.81 107 ASN A CA 1
ATOM 850 C C . ASN A 1 107 ? -5.698 -4.437 -9.195 1.00 81.81 107 ASN A C 1
ATOM 852 O O . ASN A 1 107 ? -6.893 -4.450 -8.901 1.00 81.81 107 ASN A O 1
ATOM 856 N N . PHE A 1 108 ? -4.918 -3.380 -8.950 1.00 83.31 108 PHE A N 1
ATOM 857 C CA . PHE A 1 108 ? -5.367 -2.167 -8.270 1.00 83.31 108 PHE A CA 1
ATOM 858 C C . PHE A 1 108 ? -5.451 -0.987 -9.239 1.00 83.31 108 PHE A C 1
ATOM 860 O O . PHE A 1 108 ? -4.517 -0.204 -9.360 1.00 83.31 108 PHE A O 1
ATOM 867 N N . ARG A 1 109 ? -6.579 -0.797 -9.925 1.00 79.50 109 ARG A N 1
ATOM 868 C CA . ARG A 1 109 ? -6.747 0.270 -10.938 1.00 79.50 109 ARG A CA 1
ATOM 869 C C . ARG A 1 109 ? -7.078 1.654 -10.361 1.00 79.50 109 ARG A C 1
ATOM 871 O O . ARG A 1 109 ? -7.894 2.382 -10.912 1.00 79.50 109 ARG A O 1
ATOM 878 N N . PHE A 1 110 ? -6.473 2.017 -9.236 1.00 82.19 110 PHE A N 1
ATOM 879 C CA . PHE A 1 110 ? -6.670 3.345 -8.658 1.00 82.19 110 PHE A CA 1
ATOM 880 C C . PHE A 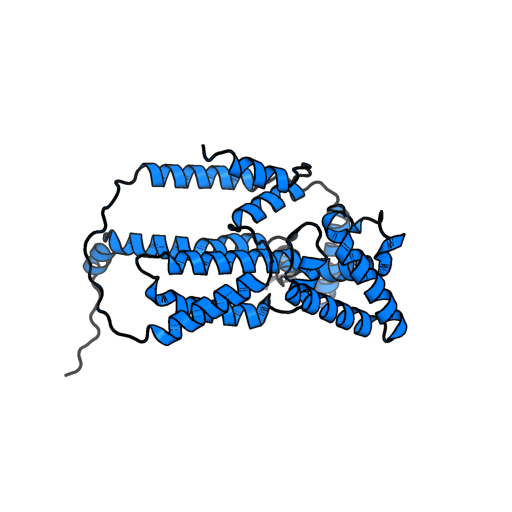1 110 ? -5.949 4.405 -9.489 1.00 82.19 110 PHE A C 1
ATOM 882 O O . PHE A 1 110 ? -4.822 4.181 -9.944 1.00 82.19 110 PHE A O 1
ATOM 889 N N . ALA A 1 111 ? -6.589 5.563 -9.642 1.00 84.12 111 ALA A N 1
ATOM 890 C CA . ALA A 1 111 ? -5.938 6.753 -10.159 1.00 84.12 111 ALA A CA 1
ATOM 891 C C . ALA A 1 111 ? -5.037 7.332 -9.061 1.00 84.12 111 ALA A C 1
ATOM 893 O O . ALA A 1 111 ? -5.510 7.684 -7.982 1.00 84.12 111 ALA A O 1
ATOM 894 N N . PHE A 1 112 ? -3.735 7.409 -9.319 1.00 86.56 112 PHE A N 1
ATOM 895 C CA . PHE A 1 112 ? -2.769 8.020 -8.405 1.00 86.56 112 PHE A CA 1
ATOM 896 C C . PHE A 1 112 ? -2.700 9.526 -8.635 1.00 86.56 112 PHE A C 1
ATOM 898 O O . PHE A 1 112 ? -2.763 9.972 -9.785 1.00 86.56 112 PHE A O 1
ATOM 905 N N . SER A 1 113 ? -2.508 10.303 -7.568 1.00 89.12 113 SER A N 1
ATOM 906 C CA . SER A 1 113 ? -2.272 11.742 -7.703 1.00 89.12 113 SER A CA 1
ATOM 907 C C . SER A 1 113 ? -0.987 12.029 -8.485 1.00 89.12 113 SER A C 1
ATOM 909 O O . SER A 1 113 ? -0.063 11.213 -8.524 1.00 89.12 113 SER A O 1
ATOM 911 N N . ILE A 1 114 ? -0.907 13.212 -9.099 1.00 88.50 114 ILE A N 1
ATOM 912 C CA . ILE A 1 114 ? 0.273 13.638 -9.869 1.00 88.50 114 ILE A CA 1
ATOM 913 C C . ILE A 1 114 ? 1.538 13.590 -9.000 1.00 88.50 114 ILE A C 1
ATOM 915 O O . ILE A 1 114 ? 2.597 13.172 -9.466 1.00 88.50 114 ILE A O 1
ATOM 919 N N . ASP A 1 115 ? 1.437 13.984 -7.732 1.00 89.31 115 ASP A N 1
ATOM 920 C CA . ASP A 1 115 ? 2.583 13.989 -6.824 1.00 89.31 115 ASP A CA 1
ATOM 921 C C . ASP A 1 115 ? 2.995 12.577 -6.413 1.00 89.31 115 ASP A C 1
ATOM 923 O O . ASP A 1 115 ? 4.188 12.262 -6.411 1.00 89.31 115 ASP A O 1
ATOM 927 N N . THR A 1 116 ? 2.034 11.677 -6.207 1.00 89.81 116 THR A N 1
ATOM 928 C CA . THR A 1 116 ? 2.342 10.271 -5.930 1.00 89.81 116 THR A CA 1
ATOM 929 C C . THR A 1 116 ? 2.962 9.587 -7.148 1.00 89.81 116 THR A C 1
ATOM 931 O O . THR A 1 116 ? 3.925 8.835 -7.007 1.00 89.81 116 THR A O 1
ATOM 934 N N . GLN A 1 117 ? 2.513 9.906 -8.365 1.00 90.94 117 GLN A N 1
ATOM 935 C CA . GLN A 1 117 ? 3.149 9.417 -9.594 1.00 90.94 117 GLN A CA 1
ATOM 936 C C . GLN A 1 117 ? 4.611 9.874 -9.714 1.00 90.94 117 GLN A C 1
ATOM 938 O O . GLN A 1 117 ? 5.462 9.083 -10.124 1.00 90.94 117 GLN A O 1
ATOM 943 N N . LYS A 1 118 ? 4.944 11.109 -9.304 1.00 93.06 118 LYS A N 1
ATOM 944 C CA . LYS A 1 118 ? 6.345 11.572 -9.245 1.00 93.06 118 LYS A CA 1
ATOM 945 C C . LYS A 1 118 ? 7.167 10.752 -8.251 1.00 93.06 118 LYS A C 1
ATOM 947 O O . LYS A 1 118 ? 8.283 10.355 -8.581 1.00 93.06 118 LYS A O 1
ATOM 952 N N . VAL A 1 119 ? 6.627 10.474 -7.060 1.00 93.56 119 VAL A N 1
ATOM 953 C CA . VAL A 1 119 ? 7.295 9.641 -6.040 1.00 93.56 119 VAL A CA 1
ATOM 954 C C . VAL A 1 119 ? 7.553 8.233 -6.576 1.00 93.56 119 VAL A C 1
ATOM 956 O O . VAL A 1 119 ? 8.684 7.753 -6.522 1.00 93.56 119 VAL A O 1
ATOM 959 N N . VAL A 1 120 ? 6.536 7.604 -7.168 1.00 94.69 120 VAL A N 1
ATOM 960 C CA . VAL A 1 120 ? 6.637 6.276 -7.785 1.00 94.69 120 VAL A CA 1
ATOM 961 C C . VAL A 1 120 ? 7.703 6.259 -8.881 1.00 94.69 120 VAL A C 1
ATOM 963 O O . VAL A 1 120 ? 8.555 5.369 -8.907 1.00 94.69 120 VAL A O 1
ATOM 966 N N . ARG A 1 121 ? 7.688 7.252 -9.776 1.00 95.38 121 ARG A N 1
ATOM 967 C CA . ARG A 1 121 ? 8.658 7.366 -10.871 1.00 95.38 121 ARG A CA 1
ATOM 968 C C . ARG A 1 121 ? 10.089 7.511 -10.350 1.00 95.38 121 ARG A C 1
ATOM 970 O O . ARG A 1 121 ? 10.999 6.867 -10.871 1.00 95.38 121 ARG A O 1
ATOM 977 N N . ASN A 1 122 ? 10.288 8.322 -9.311 1.00 95.50 122 ASN A N 1
ATOM 978 C CA . ASN A 1 122 ? 11.592 8.509 -8.676 1.00 95.50 122 ASN A CA 1
ATOM 979 C C . ASN A 1 122 ? 12.088 7.223 -8.001 1.00 95.50 122 ASN A C 1
ATOM 981 O O . ASN A 1 122 ? 13.267 6.885 -8.120 1.00 95.50 122 ASN A O 1
ATOM 985 N N . GLU A 1 123 ? 11.205 6.473 -7.339 1.00 95.62 123 GLU A N 1
ATOM 986 C CA . GLU A 1 123 ? 11.583 5.194 -6.734 1.00 95.62 123 GLU A CA 1
ATOM 987 C C . GLU A 1 123 ? 11.927 4.147 -7.799 1.00 95.62 123 GLU A C 1
ATOM 989 O O . GLU A 1 123 ? 12.929 3.441 -7.671 1.00 95.62 123 GLU A O 1
ATOM 994 N N . TYR A 1 124 ? 11.172 4.096 -8.900 1.00 95.81 124 TYR A N 1
ATOM 995 C CA . TYR A 1 124 ? 11.501 3.238 -10.038 1.00 95.81 124 TYR A CA 1
ATOM 996 C C . TYR A 1 124 ? 12.882 3.581 -10.615 1.00 95.81 124 TYR A C 1
ATOM 998 O O . TYR A 1 124 ? 13.706 2.688 -10.827 1.00 95.81 124 TYR A O 1
ATOM 1006 N N . GLN A 1 125 ? 13.177 4.874 -10.800 1.00 95.00 125 GLN A N 1
ATOM 1007 C CA . GLN A 1 125 ? 14.499 5.339 -11.221 1.00 95.00 125 GLN A CA 1
ATOM 1008 C C . GLN A 1 125 ? 15.592 4.857 -10.264 1.00 95.00 125 GLN A C 1
ATOM 1010 O O . GLN A 1 125 ? 16.615 4.336 -10.712 1.00 95.00 125 GLN A O 1
ATOM 1015 N N . ARG A 1 126 ? 15.382 5.018 -8.951 1.00 93.81 126 ARG A N 1
ATOM 1016 C CA . ARG A 1 126 ? 16.333 4.598 -7.916 1.00 93.81 126 ARG A CA 1
ATOM 1017 C C . ARG A 1 126 ? 16.612 3.099 -8.002 1.00 93.81 126 ARG A C 1
ATOM 1019 O O . ARG A 1 126 ? 17.776 2.699 -8.016 1.00 93.81 126 ARG A O 1
ATOM 1026 N N . TYR A 1 127 ? 15.561 2.289 -8.126 1.00 92.69 127 TYR A N 1
ATOM 1027 C CA . TYR A 1 127 ? 15.655 0.834 -8.227 1.00 92.69 127 TYR A CA 1
ATOM 1028 C C . TYR A 1 127 ? 16.422 0.390 -9.482 1.00 92.69 127 TYR A C 1
ATOM 1030 O O . TYR A 1 127 ? 17.355 -0.411 -9.401 1.00 92.69 127 TYR A O 1
ATOM 1038 N N . VAL A 1 128 ? 16.082 0.944 -10.651 1.00 91.81 128 VAL A N 1
ATOM 1039 C CA . VAL A 1 128 ? 16.751 0.595 -11.915 1.00 91.81 128 VAL A CA 1
ATOM 1040 C C . VAL A 1 128 ? 18.202 1.065 -11.936 1.00 91.81 128 VAL A C 1
ATOM 1042 O O . VAL A 1 128 ? 19.070 0.333 -12.416 1.00 91.81 128 VAL A O 1
ATOM 1045 N N . ARG A 1 129 ? 18.499 2.250 -11.396 1.00 92.31 129 ARG A N 1
ATOM 1046 C CA . ARG A 1 129 ? 19.873 2.758 -11.322 1.00 92.31 129 ARG A CA 1
ATOM 1047 C C . ARG A 1 129 ? 20.746 1.868 -10.442 1.00 92.31 129 ARG A C 1
ATOM 1049 O O . ARG A 1 129 ? 21.854 1.525 -10.847 1.00 92.31 129 ARG A O 1
ATOM 1056 N N . ALA A 1 130 ? 20.225 1.443 -9.289 1.00 90.44 130 ALA A N 1
ATOM 1057 C CA . ALA A 1 130 ? 20.909 0.507 -8.399 1.00 90.44 130 ALA A CA 1
ATOM 1058 C C . ALA A 1 130 ? 21.163 -0.856 -9.066 1.00 90.44 130 ALA A C 1
ATOM 1060 O O . ALA A 1 130 ? 22.194 -1.477 -8.826 1.00 90.44 130 ALA A O 1
ATOM 1061 N N . TRP A 1 131 ? 20.250 -1.312 -9.928 1.00 87.56 131 TRP A N 1
ATOM 1062 C CA . TRP A 1 131 ? 20.396 -2.587 -10.630 1.00 87.56 131 TRP A CA 1
ATOM 1063 C C . TRP A 1 131 ? 21.336 -2.510 -11.845 1.00 87.56 131 TRP A C 1
ATOM 1065 O O . TRP A 1 131 ? 22.137 -3.415 -12.071 1.00 87.56 131 TRP A O 1
ATOM 1075 N N . THR A 1 132 ? 21.241 -1.454 -12.652 1.00 87.75 132 THR A N 1
ATOM 1076 C CA . THR A 1 132 ? 21.958 -1.361 -13.935 1.00 87.75 132 THR A CA 1
ATOM 1077 C C . THR A 1 132 ? 23.326 -0.694 -13.832 1.00 87.75 132 THR A C 1
ATOM 1079 O O . THR A 1 132 ? 24.178 -0.960 -14.680 1.00 87.75 132 THR A O 1
ATOM 1082 N N . GLY A 1 133 ? 23.531 0.194 -12.853 1.00 86.62 133 GLY A N 1
ATOM 1083 C CA . GLY A 1 133 ? 24.754 0.988 -12.703 1.00 86.62 133 GLY A CA 1
ATOM 1084 C C . GLY A 1 133 ? 25.040 1.955 -13.862 1.00 86.62 133 GLY A C 1
ATOM 1085 O O . GLY A 1 133 ? 26.149 2.471 -13.955 1.00 86.62 133 GLY A O 1
ATOM 1086 N N . SER A 1 134 ? 24.079 2.184 -14.766 1.00 88.94 134 SER A N 1
ATOM 1087 C CA . SER A 1 134 ? 24.261 2.966 -15.995 1.00 88.94 134 SER A CA 1
ATOM 1088 C C . SER A 1 134 ? 23.140 3.987 -16.166 1.00 88.94 134 SER A C 1
ATOM 1090 O O . SER A 1 134 ? 21.959 3.631 -16.205 1.00 88.94 134 SER A O 1
ATOM 1092 N N . ASP A 1 135 ? 23.517 5.257 -16.314 1.00 89.56 135 ASP A N 1
ATOM 1093 C CA . ASP A 1 135 ? 22.561 6.355 -16.478 1.00 89.56 135 ASP A CA 1
ATOM 1094 C C . ASP A 1 135 ? 21.805 6.258 -17.819 1.00 89.56 135 ASP A C 1
ATOM 1096 O O . ASP A 1 135 ? 20.602 6.503 -17.862 1.00 89.56 135 ASP A O 1
ATOM 1100 N N . GLU A 1 136 ? 22.456 5.791 -18.891 1.00 89.62 136 GLU A N 1
ATOM 1101 C CA . GLU A 1 136 ? 21.823 5.574 -20.203 1.00 89.62 136 GLU A CA 1
ATOM 1102 C C . GLU A 1 136 ? 20.743 4.481 -20.147 1.00 89.62 136 GLU A C 1
ATOM 1104 O O . GLU A 1 136 ? 19.605 4.689 -20.574 1.00 89.62 136 GLU A O 1
ATOM 1109 N N . LYS A 1 137 ? 21.060 3.326 -19.545 1.00 87.94 137 LYS A N 1
ATOM 1110 C CA . LYS A 1 137 ? 20.083 2.238 -19.363 1.00 87.94 137 LYS A CA 1
ATOM 1111 C C . LYS A 1 137 ? 18.929 2.662 -18.458 1.00 87.94 137 LYS A C 1
ATOM 1113 O O . LYS A 1 137 ? 17.785 2.279 -18.699 1.00 87.94 137 LYS A O 1
ATOM 1118 N N . THR A 1 138 ? 19.221 3.477 -17.447 1.00 90.94 138 THR A N 1
ATOM 1119 C CA . THR A 1 138 ? 18.205 4.047 -16.557 1.00 90.94 138 THR A CA 1
ATOM 1120 C C . THR A 1 138 ? 17.268 4.984 -17.322 1.00 90.94 138 THR A C 1
ATOM 1122 O O . THR A 1 138 ? 16.053 4.875 -17.171 1.00 90.94 138 THR A O 1
ATOM 1125 N N . ALA A 1 139 ? 17.795 5.847 -18.196 1.00 90.81 139 ALA A N 1
ATOM 1126 C CA . ALA A 1 139 ? 16.984 6.734 -19.029 1.00 90.81 139 ALA A CA 1
ATOM 1127 C C . ALA A 1 139 ? 16.053 5.951 -19.972 1.00 90.81 139 ALA A C 1
ATOM 1129 O O . ALA A 1 139 ? 14.861 6.245 -20.049 1.00 90.81 139 ALA A O 1
ATOM 1130 N N . MET A 1 140 ? 16.555 4.893 -20.618 1.00 88.69 140 MET A N 1
ATOM 1131 C CA . MET A 1 140 ? 15.733 4.020 -21.469 1.00 88.69 140 MET A CA 1
ATOM 1132 C C . MET A 1 140 ? 14.629 3.299 -20.684 1.00 88.69 140 MET A C 1
ATOM 1134 O O . MET A 1 140 ? 13.484 3.204 -21.137 1.00 88.69 140 MET A O 1
ATOM 1138 N N . ALA A 1 141 ? 14.945 2.813 -19.484 1.00 90.88 141 ALA A N 1
ATOM 1139 C CA . ALA A 1 141 ? 13.956 2.193 -18.612 1.00 90.88 141 ALA A CA 1
ATOM 1140 C C . ALA A 1 141 ? 12.876 3.186 -18.160 1.00 90.88 141 ALA A C 1
ATOM 1142 O O . ALA A 1 141 ? 11.719 2.787 -18.038 1.00 90.88 141 ALA A O 1
ATOM 1143 N N . LEU A 1 142 ? 13.229 4.459 -17.949 1.00 93.25 142 LEU A N 1
ATOM 1144 C CA . LEU A 1 142 ? 12.274 5.513 -17.606 1.00 93.25 142 LEU A CA 1
ATOM 1145 C C . LEU A 1 142 ? 11.326 5.845 -18.754 1.00 93.25 142 LEU A C 1
ATOM 1147 O O . LEU A 1 142 ? 10.132 5.958 -18.514 1.00 93.25 142 LEU A O 1
ATOM 1151 N N . LEU A 1 143 ? 11.812 5.905 -19.996 1.00 91.75 143 LEU A N 1
ATOM 1152 C CA . LEU A 1 143 ? 10.930 6.062 -21.160 1.00 91.75 143 LEU A CA 1
ATOM 1153 C C . LEU A 1 143 ? 9.914 4.917 -21.247 1.00 91.75 143 LEU A C 1
ATOM 1155 O O . LEU A 1 143 ? 8.732 5.134 -21.499 1.00 91.75 143 LEU A O 1
ATOM 1159 N N . THR A 1 144 ? 10.370 3.691 -20.981 1.00 91.56 144 THR A N 1
ATOM 1160 C CA . THR A 1 144 ? 9.498 2.507 -20.958 1.00 91.56 144 THR A CA 1
ATOM 1161 C C . THR A 1 144 ? 8.468 2.589 -19.823 1.00 91.56 144 THR A C 1
ATOM 1163 O O . THR A 1 144 ? 7.319 2.187 -19.992 1.00 91.56 144 THR A O 1
ATOM 1166 N N . PHE A 1 145 ? 8.875 3.117 -18.666 1.00 93.69 145 PHE A N 1
ATOM 1167 C CA . PHE A 1 145 ? 8.006 3.329 -17.512 1.00 93.69 145 PHE A CA 1
ATOM 1168 C C . PHE A 1 145 ? 6.948 4.405 -17.772 1.00 93.69 145 PHE A C 1
ATOM 1170 O O . PHE A 1 145 ? 5.783 4.188 -17.457 1.00 93.69 145 PHE A O 1
ATOM 1177 N N . ASP A 1 146 ? 7.323 5.523 -18.391 1.00 93.12 146 ASP A N 1
ATOM 1178 C CA . ASP A 1 146 ? 6.400 6.612 -18.721 1.00 93.12 146 ASP A CA 1
ATOM 1179 C C . ASP A 1 146 ? 5.341 6.142 -19.745 1.00 93.12 146 ASP A C 1
ATOM 1181 O O . ASP A 1 146 ? 4.156 6.449 -19.605 1.00 93.12 146 ASP A O 1
ATOM 1185 N N . LEU A 1 147 ? 5.731 5.304 -20.717 1.00 91.12 147 LEU A N 1
ATOM 1186 C CA . LEU A 1 147 ? 4.789 4.629 -21.623 1.00 91.12 147 LEU A CA 1
ATOM 1187 C C . LEU A 1 147 ? 3.858 3.665 -20.875 1.00 91.12 147 LEU A C 1
ATOM 1189 O O . LEU A 1 147 ? 2.649 3.677 -21.096 1.00 91.12 147 LEU A O 1
ATOM 1193 N N . PHE A 1 148 ? 4.408 2.843 -19.976 1.00 91.88 148 PHE A N 1
ATOM 1194 C CA . PHE A 1 148 ? 3.612 1.941 -19.141 1.00 91.88 148 PHE A CA 1
ATOM 1195 C C . PHE A 1 148 ? 2.593 2.713 -18.298 1.00 91.88 148 PHE A C 1
ATOM 1197 O O . PHE A 1 148 ? 1.436 2.315 -18.241 1.00 91.88 148 PHE A O 1
ATOM 1204 N N . ALA A 1 149 ? 2.993 3.828 -17.685 1.00 91.00 149 ALA A N 1
ATOM 1205 C CA . ALA A 1 149 ? 2.117 4.651 -16.861 1.00 91.00 149 ALA A CA 1
ATOM 1206 C C . ALA A 1 149 ? 0.898 5.168 -17.645 1.00 91.00 149 ALA A C 1
ATOM 1208 O O . ALA A 1 149 ? -0.208 5.165 -17.109 1.00 91.00 149 ALA A O 1
ATOM 1209 N N . GLY A 1 150 ? 1.076 5.546 -18.916 1.00 88.62 150 GLY A N 1
ATOM 1210 C CA . GLY A 1 150 ? -0.018 6.000 -19.782 1.00 88.62 150 GLY A CA 1
ATOM 1211 C C . GLY A 1 150 ? -0.969 4.891 -20.253 1.00 88.62 150 GLY A C 1
ATOM 1212 O O . GLY A 1 150 ? -2.144 5.154 -20.517 1.00 88.62 150 GLY A O 1
ATOM 1213 N N . ASP A 1 151 ? -0.487 3.652 -20.352 1.00 89.00 151 ASP A N 1
ATOM 1214 C CA . ASP A 1 151 ? -1.277 2.505 -20.820 1.00 89.00 151 ASP A CA 1
ATOM 1215 C C . ASP A 1 151 ? -1.754 1.577 -19.698 1.00 89.00 151 ASP A C 1
ATOM 1217 O O . ASP A 1 151 ? -2.550 0.672 -19.950 1.00 89.00 151 ASP A O 1
ATOM 1221 N N . ARG A 1 152 ? -1.315 1.817 -18.462 1.00 87.38 152 ARG A N 1
ATOM 1222 C CA . ARG A 1 152 ? -1.537 0.975 -17.282 1.00 87.38 152 ARG A CA 1
ATOM 1223 C C . ARG A 1 152 ? -2.972 0.468 -17.150 1.00 87.38 152 ARG A C 1
ATOM 1225 O O . ARG A 1 152 ? -3.187 -0.727 -16.964 1.00 87.38 152 ARG A O 1
ATOM 1232 N N . ASP A 1 153 ? -3.954 1.353 -17.290 1.00 83.38 153 ASP A N 1
ATOM 1233 C CA . ASP A 1 153 ? -5.367 1.013 -17.079 1.00 83.38 153 ASP A CA 1
ATOM 1234 C C . ASP A 1 153 ? -5.969 0.177 -18.224 1.00 83.38 153 ASP A C 1
ATOM 1236 O O . ASP A 1 153 ? -7.022 -0.452 -18.070 1.00 83.38 153 ASP A O 1
ATOM 1240 N N . LYS A 1 154 ? -5.289 0.130 -19.374 1.00 85.50 154 LYS A N 1
ATOM 1241 C CA . LYS A 1 154 ? -5.660 -0.689 -20.534 1.00 85.50 154 LYS A CA 1
ATOM 1242 C C . LYS A 1 154 ? -5.062 -2.095 -20.457 1.00 85.50 154 LYS A C 1
ATOM 1244 O O . LYS A 1 154 ? -5.522 -2.982 -21.172 1.00 85.50 154 LYS A O 1
ATOM 1249 N N . LEU A 1 155 ? -4.056 -2.309 -19.607 1.00 84.31 155 LEU A N 1
ATOM 1250 C CA . LEU A 1 155 ? -3.366 -3.590 -19.498 1.00 84.31 155 LEU A CA 1
ATOM 1251 C C . LEU A 1 155 ? -4.235 -4.658 -18.815 1.00 84.31 155 LEU A C 1
ATOM 1253 O O . LEU A 1 155 ? -5.027 -4.348 -17.916 1.00 84.31 155 LEU A O 1
ATOM 1257 N N . PRO A 1 156 ? -4.087 -5.937 -19.204 1.00 81.56 156 PRO A N 1
ATOM 1258 C CA . PRO A 1 156 ? -4.776 -7.036 -18.540 1.00 81.56 156 PRO A CA 1
ATOM 1259 C C . PRO A 1 156 ? -4.299 -7.213 -17.088 1.00 81.56 156 PRO A C 1
ATOM 1261 O O . PRO A 1 156 ? -3.202 -6.801 -16.704 1.00 81.56 156 PRO A O 1
ATOM 1264 N N . TYR A 1 157 ? -5.123 -7.869 -16.268 1.00 74.81 157 TYR A N 1
ATOM 1265 C CA . TYR A 1 157 ? -4.793 -8.170 -14.867 1.00 74.81 157 TYR A CA 1
ATOM 1266 C C . TYR A 1 157 ? -3.568 -9.084 -14.715 1.00 74.81 157 TYR A C 1
ATOM 1268 O O . TYR A 1 157 ? -2.822 -8.963 -13.748 1.00 74.81 157 TYR A O 1
ATOM 1276 N N . ASP A 1 158 ? -3.324 -9.953 -15.698 1.00 74.19 158 ASP A N 1
ATOM 1277 C CA . ASP A 1 158 ? -2.159 -10.841 -15.751 1.00 74.19 158 ASP A CA 1
ATOM 1278 C C . ASP A 1 158 ? -1.147 -10.402 -16.823 1.00 74.19 158 ASP A C 1
ATOM 1280 O O . ASP A 1 158 ? -0.642 -11.191 -17.623 1.00 74.19 158 ASP A O 1
ATOM 1284 N N . TYR A 1 159 ? -0.850 -9.101 -16.876 1.00 81.88 159 TYR A N 1
ATOM 1285 C CA . TYR A 1 159 ? 0.122 -8.555 -17.832 1.00 81.88 159 TYR A CA 1
ATOM 1286 C C . TYR A 1 159 ? 1.551 -9.109 -17.634 1.00 81.88 159 TYR A C 1
ATOM 1288 O O . TYR A 1 159 ? 2.390 -9.012 -18.529 1.00 81.88 159 TYR A O 1
ATOM 1296 N N . LEU A 1 160 ? 1.828 -9.736 -16.486 1.00 79.06 160 LEU A N 1
ATOM 1297 C CA . LEU A 1 160 ? 3.118 -10.344 -16.153 1.00 79.06 160 LEU A CA 1
ATOM 1298 C C . LEU A 1 160 ? 3.376 -11.669 -16.896 1.00 79.06 160 LEU A C 1
ATOM 1300 O O . LEU A 1 160 ? 4.536 -12.087 -16.976 1.00 79.06 160 LEU A O 1
ATOM 1304 N N . SER A 1 161 ? 2.342 -12.298 -17.469 1.00 71.75 161 SER A N 1
ATOM 1305 C CA . SER A 1 161 ? 2.395 -13.602 -18.159 1.00 71.75 161 SER A CA 1
ATOM 1306 C C . SER A 1 161 ? 3.090 -13.603 -19.532 1.00 71.75 161 SER A C 1
ATOM 1308 O O . SER A 1 161 ? 3.246 -14.658 -20.141 1.00 71.75 161 SER A O 1
ATOM 1310 N N . GLY A 1 162 ? 3.571 -12.449 -20.014 1.00 65.69 162 GLY A N 1
ATOM 1311 C CA . GLY A 1 162 ? 4.506 -12.368 -21.150 1.00 65.69 162 GLY A CA 1
ATOM 1312 C C . GLY A 1 162 ? 3.922 -11.860 -22.471 1.00 65.69 162 GLY A C 1
ATOM 1313 O O . GLY A 1 162 ? 4.683 -11.536 -23.378 1.00 65.69 162 GLY A O 1
ATOM 1314 N N . GLN A 1 163 ? 2.602 -11.670 -22.587 1.00 62.62 163 GLN A N 1
ATOM 1315 C CA . GLN A 1 163 ? 2.000 -11.130 -23.822 1.00 62.62 163 GLN A CA 1
ATOM 1316 C C . GLN A 1 163 ? 2.441 -9.689 -24.157 1.00 62.62 163 GLN A C 1
ATOM 1318 O O . GLN A 1 163 ? 2.339 -9.264 -25.305 1.00 62.62 163 GLN A O 1
ATOM 1323 N N . VAL A 1 164 ? 2.968 -8.950 -23.175 1.00 68.69 164 VAL A N 1
ATOM 1324 C CA . VAL A 1 164 ? 3.363 -7.531 -23.287 1.00 68.69 164 VAL A CA 1
ATOM 1325 C C . VAL A 1 164 ? 4.882 -7.314 -23.174 1.00 68.69 164 VAL A C 1
ATOM 1327 O O . VAL A 1 164 ? 5.358 -6.180 -23.081 1.00 68.69 164 VAL A O 1
ATOM 1330 N N . GLU A 1 165 ? 5.662 -8.403 -23.195 1.00 66.44 165 GLU A N 1
ATOM 1331 C CA . GLU A 1 165 ? 7.105 -8.406 -22.904 1.00 66.44 165 GLU A CA 1
ATOM 1332 C C . GLU A 1 165 ? 7.937 -7.590 -23.895 1.00 66.44 165 GLU A C 1
ATOM 1334 O O . GLU A 1 165 ? 8.891 -6.921 -23.498 1.00 66.44 165 GLU A O 1
ATOM 1339 N N . ASN A 1 166 ? 7.500 -7.530 -25.154 1.00 69.12 166 ASN A N 1
ATOM 1340 C CA . ASN A 1 166 ? 8.178 -6.760 -26.195 1.00 69.12 166 ASN A CA 1
ATOM 1341 C C . ASN A 1 166 ? 8.069 -5.237 -26.001 1.00 69.12 166 ASN A C 1
ATOM 1343 O O . ASN A 1 166 ? 8.926 -4.509 -26.494 1.00 69.12 166 ASN A O 1
ATOM 1347 N N . GLN A 1 167 ? 7.039 -4.746 -25.300 1.00 79.88 167 GLN A N 1
ATOM 1348 C CA . GLN A 1 167 ? 6.785 -3.307 -25.147 1.00 79.88 167 GLN A CA 1
ATOM 1349 C C . GLN A 1 167 ? 7.277 -2.762 -23.802 1.00 79.88 167 GLN A C 1
ATOM 1351 O O . GLN A 1 167 ? 7.813 -1.657 -23.751 1.00 79.88 167 GLN A O 1
ATOM 1356 N N . TYR A 1 168 ? 7.140 -3.538 -22.720 1.00 85.50 168 TYR A N 1
ATOM 1357 C CA . TYR A 1 168 ? 7.440 -3.078 -21.358 1.00 85.50 168 TYR A CA 1
ATOM 1358 C C . TYR A 1 168 ? 8.495 -3.928 -20.637 1.00 85.50 168 TYR A C 1
ATOM 1360 O O . TYR A 1 168 ? 8.492 -3.995 -19.409 1.00 85.50 168 TYR A O 1
ATOM 1368 N N . GLY A 1 169 ? 9.401 -4.589 -21.368 1.00 83.88 169 GLY A N 1
ATOM 1369 C CA . GLY A 1 169 ? 10.325 -5.597 -20.823 1.00 83.88 169 GLY A CA 1
ATOM 1370 C C . GLY A 1 169 ? 11.067 -5.185 -19.541 1.00 83.88 169 GLY A C 1
ATOM 1371 O O . GLY A 1 169 ? 11.095 -5.944 -18.573 1.00 83.88 169 GLY A O 1
ATOM 1372 N N . ASN A 1 170 ? 11.591 -3.955 -19.480 1.00 86.69 170 ASN A N 1
ATOM 1373 C CA . ASN A 1 170 ? 12.267 -3.436 -18.280 1.00 86.69 170 ASN A CA 1
ATOM 1374 C C . ASN A 1 170 ? 11.316 -3.305 -17.079 1.00 86.69 170 ASN A C 1
ATOM 1376 O O . ASN A 1 170 ? 11.651 -3.717 -15.968 1.00 86.69 170 ASN A O 1
ATOM 1380 N N . VAL A 1 171 ? 10.114 -2.772 -17.312 1.00 90.50 171 VAL A N 1
ATOM 1381 C CA . VAL A 1 171 ? 9.086 -2.582 -16.279 1.00 90.50 171 VAL A CA 1
ATOM 1382 C C . VAL A 1 171 ? 8.597 -3.933 -15.770 1.00 90.50 171 VAL A C 1
ATOM 1384 O O . VAL A 1 171 ? 8.485 -4.126 -14.565 1.00 90.50 171 VAL A O 1
ATOM 1387 N N . LEU A 1 172 ? 8.375 -4.896 -16.668 1.00 89.12 172 LEU A N 1
ATOM 1388 C CA . LEU A 1 172 ? 7.984 -6.266 -16.329 1.00 89.12 172 LEU A CA 1
ATOM 1389 C C . LEU A 1 172 ? 9.039 -6.958 -15.464 1.00 89.12 172 LEU A C 1
ATOM 1391 O O . LEU A 1 172 ? 8.697 -7.605 -14.476 1.00 89.12 172 LEU A O 1
ATOM 1395 N N . ALA A 1 173 ? 10.323 -6.798 -15.791 1.00 87.75 173 ALA A N 1
ATOM 1396 C CA . ALA A 1 173 ? 11.402 -7.382 -15.004 1.00 87.75 173 ALA A CA 1
ATOM 1397 C C . ALA A 1 173 ? 11.460 -6.804 -13.578 1.00 87.75 173 ALA A C 1
ATOM 1399 O O . ALA A 1 173 ? 11.651 -7.551 -12.616 1.00 87.75 173 ALA A O 1
ATOM 1400 N N . VAL A 1 174 ? 11.245 -5.492 -13.429 1.00 91.00 174 VAL A N 1
ATOM 1401 C CA . VAL A 1 174 ? 11.149 -4.834 -12.117 1.00 91.00 174 VAL A CA 1
ATOM 1402 C C . VAL A 1 174 ? 9.886 -5.274 -11.371 1.00 91.00 174 VAL A C 1
ATOM 1404 O O . VAL A 1 174 ? 9.973 -5.669 -10.210 1.00 91.00 174 VAL A O 1
ATOM 1407 N N . ALA A 1 175 ? 8.730 -5.283 -12.036 1.00 90.81 175 ALA A N 1
ATOM 1408 C CA . ALA A 1 175 ? 7.452 -5.674 -11.448 1.00 90.81 175 ALA A CA 1
ATOM 1409 C C . ALA A 1 175 ? 7.478 -7.112 -10.923 1.00 90.81 175 ALA A C 1
ATOM 1411 O O . ALA A 1 175 ? 7.096 -7.343 -9.780 1.00 90.81 175 ALA A O 1
ATOM 1412 N N . ARG A 1 176 ? 8.018 -8.066 -11.694 1.00 88.25 176 ARG A N 1
ATOM 1413 C CA . ARG A 1 176 ? 8.180 -9.464 -11.256 1.00 88.25 176 ARG A CA 1
ATOM 1414 C C . ARG A 1 176 ? 9.020 -9.580 -9.981 1.00 88.25 176 ARG A C 1
ATOM 1416 O O . ARG A 1 176 ? 8.706 -10.397 -9.122 1.00 88.25 176 ARG A O 1
ATOM 1423 N N . ARG A 1 177 ? 10.068 -8.763 -9.833 1.00 88.56 177 ARG A N 1
ATOM 1424 C CA . ARG A 1 177 ? 10.912 -8.763 -8.627 1.00 88.56 177 ARG A CA 1
ATOM 1425 C C . ARG A 1 177 ? 10.211 -8.144 -7.429 1.00 88.56 177 ARG A C 1
ATOM 1427 O O . ARG A 1 177 ? 10.207 -8.751 -6.367 1.00 88.56 177 ARG A O 1
ATOM 1434 N N . ILE A 1 178 ? 9.629 -6.957 -7.597 1.00 91.06 178 ILE A N 1
ATOM 1435 C CA . ILE A 1 178 ? 8.986 -6.226 -6.498 1.00 91.06 178 ILE A CA 1
ATOM 1436 C C . ILE A 1 178 ? 7.730 -6.963 -6.017 1.00 91.06 178 ILE A C 1
ATOM 1438 O O . ILE A 1 178 ? 7.549 -7.144 -4.818 1.00 91.06 178 ILE A O 1
ATOM 1442 N N . LEU A 1 179 ? 6.888 -7.449 -6.933 1.00 87.38 179 LEU A N 1
ATOM 1443 C CA . LEU A 1 179 ? 5.668 -8.189 -6.586 1.00 87.38 179 LEU A CA 1
ATOM 1444 C C . LEU A 1 179 ? 5.950 -9.607 -6.073 1.00 87.38 179 LEU A C 1
ATOM 1446 O O . LEU A 1 179 ? 5.077 -10.208 -5.453 1.00 87.38 179 LEU A O 1
ATOM 1450 N N . GLY A 1 180 ? 7.157 -10.128 -6.310 1.00 82.62 180 GLY A N 1
ATOM 1451 C CA . GLY A 1 180 ? 7.643 -11.374 -5.719 1.00 82.62 180 GLY A CA 1
ATOM 1452 C C . GLY A 1 180 ? 8.133 -11.231 -4.273 1.00 82.62 180 GLY A C 1
ATOM 1453 O O . GLY A 1 180 ? 8.441 -12.242 -3.644 1.00 82.62 180 GLY A O 1
ATOM 1454 N N . ILE A 1 181 ? 8.220 -10.008 -3.733 1.00 84.31 181 ILE A N 1
ATOM 1455 C CA . ILE A 1 181 ? 8.570 -9.788 -2.327 1.00 84.31 181 ILE A CA 1
ATOM 1456 C C . ILE A 1 181 ? 7.410 -10.260 -1.456 1.00 84.31 181 ILE A C 1
ATOM 1458 O O . ILE A 1 181 ? 6.283 -9.777 -1.580 1.00 84.31 181 ILE A O 1
ATOM 1462 N N . VAL A 1 182 ? 7.710 -11.177 -0.539 1.00 78.44 182 VAL A N 1
ATOM 1463 C CA . VAL A 1 182 ? 6.753 -11.633 0.464 1.00 78.44 182 VAL A CA 1
ATOM 1464 C C . VAL A 1 182 ? 6.759 -10.641 1.631 1.00 78.44 182 VAL A C 1
ATOM 1466 O O . VAL A 1 182 ? 7.805 -10.466 2.257 1.00 78.44 182 VAL A O 1
ATOM 1469 N N . PRO A 1 183 ? 5.633 -9.971 1.931 1.00 74.75 183 PRO A N 1
ATOM 1470 C CA . PRO A 1 183 ? 5.619 -8.831 2.847 1.00 74.75 183 PRO A CA 1
ATOM 1471 C C . PRO A 1 183 ? 5.593 -9.217 4.332 1.00 74.75 183 PRO A C 1
ATOM 1473 O O . PRO A 1 183 ? 5.649 -8.338 5.185 1.00 74.75 183 PRO A O 1
ATOM 1476 N N . HIS A 1 184 ? 5.514 -10.509 4.660 1.00 73.25 184 HIS A N 1
ATOM 1477 C CA . HIS A 1 184 ? 5.461 -10.993 6.037 1.00 73.25 184 HIS A CA 1
ATOM 1478 C C . HIS A 1 184 ? 6.562 -12.026 6.315 1.00 73.25 184 HIS A C 1
ATOM 1480 O O . HIS A 1 184 ? 6.856 -12.912 5.504 1.00 73.25 184 HIS A O 1
ATOM 1486 N N . SER A 1 185 ? 7.149 -11.939 7.509 1.00 68.75 185 SER A N 1
ATOM 1487 C CA . SER A 1 185 ? 8.174 -12.871 8.002 1.00 68.75 185 SER A CA 1
ATOM 1488 C C . SER A 1 185 ? 7.613 -14.257 8.345 1.00 68.75 185 SER A C 1
ATOM 1490 O O . SER A 1 185 ? 8.374 -15.211 8.464 1.00 68.75 185 SER A O 1
ATOM 1492 N N . MET A 1 186 ? 6.285 -14.395 8.438 1.00 64.44 186 MET A N 1
ATOM 1493 C CA . MET A 1 186 ? 5.586 -15.652 8.752 1.00 64.44 186 MET A CA 1
ATOM 1494 C C . MET A 1 186 ? 5.390 -16.570 7.532 1.00 64.44 186 MET A C 1
ATOM 1496 O O . MET A 1 186 ? 4.844 -17.663 7.643 1.00 64.44 186 MET A O 1
ATOM 1500 N N . SER A 1 187 ? 5.840 -16.174 6.339 1.00 61.22 187 SER A N 1
ATOM 1501 C CA . SER A 1 187 ? 5.676 -16.984 5.119 1.00 61.22 187 SER A CA 1
ATOM 1502 C C . SER A 1 187 ? 6.361 -18.349 5.196 1.00 61.22 187 SER A C 1
ATOM 1504 O O . SER A 1 187 ? 5.874 -19.339 4.646 1.00 61.22 187 SER A O 1
ATOM 1506 N N . CYS A 1 188 ? 7.457 -18.423 5.945 1.00 63.22 188 CYS A N 1
ATOM 1507 C CA . CYS A 1 188 ? 8.162 -19.657 6.259 1.00 63.22 188 CYS A CA 1
ATOM 1508 C C . CYS A 1 188 ? 7.622 -20.368 7.512 1.00 63.22 188 CYS A C 1
ATOM 1510 O O . CYS A 1 188 ? 7.971 -21.527 7.728 1.00 63.22 188 CYS A O 1
ATOM 1512 N N . GLU A 1 189 ? 6.740 -19.747 8.302 1.00 66.31 189 GLU A N 1
ATOM 1513 C CA . GLU A 1 189 ? 6.221 -20.314 9.553 1.00 66.31 189 GLU A CA 1
ATOM 1514 C C . GLU A 1 189 ? 5.408 -21.580 9.308 1.00 66.31 189 GLU A C 1
ATOM 1516 O O . GLU A 1 189 ? 5.581 -22.559 10.020 1.00 66.31 189 GLU A O 1
ATOM 1521 N N . GLY A 1 190 ? 4.602 -21.643 8.243 1.00 62.38 190 GLY A N 1
ATOM 1522 C CA . GLY A 1 190 ? 3.899 -22.880 7.893 1.00 62.38 190 GLY A CA 1
ATOM 1523 C C . GLY A 1 190 ? 4.862 -24.054 7.652 1.00 62.38 190 GLY A C 1
ATOM 1524 O O . GLY A 1 190 ? 4.589 -25.190 8.048 1.00 62.38 190 GLY A O 1
ATOM 1525 N N . SER A 1 191 ? 6.021 -23.785 7.045 1.00 66.50 191 SER A N 1
ATOM 1526 C CA . SER A 1 191 ? 7.085 -24.779 6.871 1.00 66.50 191 SER A CA 1
ATOM 1527 C C . SER A 1 191 ? 7.804 -25.068 8.193 1.00 66.50 191 SER A C 1
ATOM 1529 O O . SER A 1 191 ? 8.035 -26.234 8.496 1.00 66.50 191 SER A O 1
ATOM 1531 N N . PHE A 1 192 ? 8.090 -24.059 9.020 1.00 68.12 192 PHE A N 1
ATOM 1532 C CA . PHE A 1 192 ? 8.737 -24.246 10.323 1.00 68.12 192 PHE A CA 1
ATOM 1533 C C . PHE A 1 192 ? 7.862 -24.970 11.345 1.00 68.12 192 PHE A C 1
ATOM 1535 O O . PHE A 1 192 ? 8.369 -25.831 12.052 1.00 68.12 192 PHE A O 1
ATOM 1542 N N . SER A 1 193 ? 6.557 -24.718 11.370 1.00 68.12 193 SER A N 1
ATOM 1543 C CA . SER A 1 193 ? 5.577 -25.449 12.175 1.00 68.12 193 SER A CA 1
ATOM 1544 C C . SER A 1 193 ? 5.475 -26.906 11.728 1.00 68.12 193 SER A C 1
ATOM 1546 O O . SER A 1 193 ? 5.509 -27.813 12.558 1.00 68.12 193 SER A O 1
ATOM 1548 N N . THR A 1 194 ? 5.461 -27.161 10.413 1.00 69.12 194 THR A N 1
ATOM 1549 C CA . THR A 1 194 ? 5.476 -28.533 9.869 1.00 69.12 194 THR A CA 1
ATOM 1550 C C . THR A 1 194 ? 6.780 -29.260 10.199 1.00 69.12 194 THR A C 1
ATOM 1552 O O . THR A 1 194 ? 6.771 -30.463 10.442 1.00 69.12 194 THR A O 1
ATOM 1555 N N . LEU A 1 195 ? 7.903 -28.541 10.235 1.00 70.38 195 LEU A N 1
ATOM 1556 C CA . LEU A 1 195 ? 9.216 -29.057 10.623 1.00 70.38 195 LEU A CA 1
ATOM 1557 C C . LEU A 1 195 ? 9.474 -28.919 12.135 1.00 70.38 195 LEU A C 1
ATOM 1559 O O . LEU A 1 195 ? 10.559 -29.258 12.601 1.00 70.38 195 LEU A O 1
ATOM 1563 N N . GLY A 1 196 ? 8.490 -28.475 12.924 1.00 67.88 196 GLY A N 1
ATOM 1564 C CA . GLY A 1 196 ? 8.651 -28.183 14.351 1.00 67.88 196 GLY A CA 1
ATOM 1565 C C . GLY A 1 196 ? 8.991 -29.426 15.171 1.00 67.88 196 GLY A C 1
ATOM 1566 O O . GLY A 1 196 ? 9.721 -29.347 16.157 1.00 67.88 196 GLY A O 1
ATOM 1567 N N . TRP A 1 197 ? 8.561 -30.604 14.705 1.00 63.41 197 TRP A N 1
ATOM 1568 C CA . TRP A 1 197 ? 8.954 -31.887 15.287 1.00 63.41 197 TRP A CA 1
ATOM 1569 C C . TRP A 1 197 ? 10.456 -32.181 15.126 1.00 63.41 197 TRP A C 1
ATOM 1571 O O . TRP A 1 197 ? 11.026 -32.835 15.995 1.00 63.41 197 TRP A O 1
ATOM 1581 N N . LEU A 1 198 ? 11.124 -31.661 14.083 1.00 63.22 198 LEU A N 1
ATOM 1582 C CA . LEU A 1 198 ? 12.580 -31.785 13.910 1.00 63.22 198 LEU A CA 1
ATOM 1583 C C . LEU A 1 198 ? 13.357 -30.904 14.891 1.00 63.22 198 LEU A C 1
ATOM 1585 O O . LEU A 1 198 ? 14.476 -31.246 15.254 1.00 63.22 198 LEU A O 1
ATOM 1589 N N . ASN A 1 199 ? 12.763 -29.802 15.352 1.00 60.31 199 ASN A N 1
ATOM 1590 C CA . ASN A 1 199 ? 13.370 -28.899 16.332 1.00 60.31 199 ASN A CA 1
ATOM 1591 C C . ASN A 1 199 ? 12.931 -29.206 17.783 1.00 60.31 199 ASN A C 1
ATOM 1593 O O . ASN A 1 199 ? 13.183 -28.431 18.703 1.00 60.31 199 ASN A O 1
ATOM 1597 N N . GLY A 1 200 ? 12.246 -30.335 18.004 1.00 63.91 200 GLY A N 1
ATOM 1598 C CA . GLY A 1 200 ? 11.724 -30.736 19.307 1.00 63.91 200 GLY A CA 1
ATOM 1599 C C . GLY A 1 200 ? 12.814 -31.143 20.307 1.00 63.91 200 GLY A C 1
ATOM 1600 O O . GLY A 1 200 ? 13.736 -31.899 20.001 1.00 63.91 200 GLY A O 1
ATOM 1601 N N . GLN A 1 201 ? 12.648 -30.713 21.557 1.00 60.16 201 GLN A N 1
ATOM 1602 C CA . GLN A 1 201 ? 13.671 -30.696 22.613 1.00 60.16 201 GLN A CA 1
ATOM 1603 C C . GLN A 1 201 ? 14.114 -32.064 23.170 1.00 60.16 201 GLN A C 1
ATOM 1605 O O . GLN A 1 201 ? 14.851 -32.104 24.153 1.00 60.16 201 GLN A O 1
ATOM 1610 N N . ARG A 1 202 ? 13.667 -33.201 22.612 1.00 58.69 202 ARG A N 1
ATOM 1611 C CA . ARG A 1 202 ? 13.914 -34.510 23.248 1.00 58.69 202 ARG A CA 1
ATOM 1612 C C . ARG A 1 202 ? 14.431 -35.658 22.387 1.00 58.69 202 ARG A C 1
ATOM 1614 O O . ARG A 1 202 ? 15.029 -36.545 22.990 1.00 58.69 202 ARG A O 1
ATOM 1621 N N . ARG A 1 203 ? 14.231 -35.727 21.060 1.00 53.59 203 ARG A N 1
ATOM 1622 C CA . ARG A 1 203 ? 14.589 -36.964 20.311 1.00 53.59 203 ARG A CA 1
ATOM 1623 C C . ARG A 1 203 ? 15.100 -36.825 18.871 1.00 53.59 203 ARG A C 1
ATOM 1625 O O . ARG A 1 203 ? 15.406 -37.849 18.271 1.00 53.59 203 ARG A O 1
ATOM 1632 N N . SER A 1 204 ? 15.256 -35.625 18.319 1.00 58.41 204 SER A N 1
ATOM 1633 C CA . SER A 1 204 ? 15.637 -35.487 16.903 1.00 58.41 204 SER A CA 1
ATOM 1634 C C . SER A 1 204 ? 16.360 -34.183 16.583 1.00 58.41 204 SER A C 1
ATOM 1636 O O . SER A 1 204 ? 16.080 -33.597 15.545 1.00 58.41 204 SER A O 1
ATOM 1638 N N . SER A 1 205 ? 17.280 -33.711 17.436 1.00 60.91 205 SER A N 1
ATOM 1639 C CA . SER A 1 205 ? 18.075 -32.522 17.099 1.00 60.91 205 SER A CA 1
ATOM 1640 C C . SER A 1 205 ? 18.995 -32.834 15.913 1.00 60.91 205 SER A C 1
ATOM 1642 O O . SER A 1 205 ? 20.130 -33.292 16.066 1.00 60.91 205 SER A O 1
ATOM 1644 N N . LEU A 1 206 ? 18.486 -32.626 14.704 1.00 68.69 206 LEU A N 1
ATOM 1645 C CA . LEU A 1 206 ? 19.306 -32.535 13.514 1.00 68.69 206 LEU A CA 1
ATOM 1646 C C . LEU A 1 206 ? 20.199 -31.301 13.668 1.00 68.69 206 LEU A C 1
ATOM 1648 O O . LEU A 1 206 ? 19.748 -30.253 14.126 1.00 68.69 206 LEU A O 1
ATOM 1652 N N . GLY A 1 207 ? 21.472 -31.416 13.290 1.00 78.12 207 GLY A N 1
ATOM 1653 C CA . GLY A 1 207 ? 22.339 -30.241 13.219 1.00 78.12 207 GLY A CA 1
ATOM 1654 C C . GLY A 1 207 ? 21.763 -29.199 12.254 1.00 78.12 207 GLY A C 1
ATOM 1655 O O . GLY A 1 207 ? 21.070 -29.557 11.299 1.00 78.12 207 GLY A O 1
ATOM 1656 N N . THR A 1 208 ? 22.086 -27.923 12.466 1.00 78.62 208 THR A N 1
ATOM 1657 C CA . THR A 1 208 ? 21.551 -26.781 11.701 1.00 78.62 208 THR A CA 1
ATOM 1658 C C . THR A 1 208 ? 21.621 -26.992 10.188 1.00 78.62 208 THR A C 1
ATOM 1660 O O . THR A 1 208 ? 20.629 -26.823 9.490 1.00 78.62 208 THR A O 1
ATOM 1663 N N . ARG A 1 209 ? 22.749 -27.507 9.686 1.00 81.19 209 ARG A N 1
ATOM 1664 C CA . ARG A 1 209 ? 22.942 -27.811 8.259 1.00 81.19 209 ARG A CA 1
ATOM 1665 C C . ARG A 1 209 ? 21.940 -28.836 7.711 1.00 81.19 209 ARG A C 1
ATOM 1667 O O . ARG A 1 209 ? 21.490 -28.723 6.577 1.00 81.19 209 ARG A O 1
ATOM 1674 N N . ASN A 1 210 ? 21.583 -29.847 8.501 1.00 80.62 210 ASN A N 1
ATOM 1675 C CA . ASN A 1 210 ? 20.608 -30.860 8.091 1.00 80.62 210 ASN A CA 1
ATOM 1676 C C . ASN A 1 210 ? 19.180 -30.306 8.129 1.00 80.62 210 ASN A C 1
ATOM 1678 O O . ASN A 1 210 ? 18.368 -30.690 7.289 1.00 80.62 210 ASN A O 1
ATOM 1682 N N . LEU A 1 211 ? 18.884 -29.387 9.054 1.00 78.75 211 LEU A N 1
ATOM 1683 C CA . LEU A 1 211 ? 17.616 -28.655 9.082 1.00 78.75 211 LEU A CA 1
ATOM 1684 C C . LEU A 1 211 ? 17.475 -27.745 7.858 1.00 78.75 211 LEU A C 1
ATOM 1686 O O . LEU A 1 211 ? 16.443 -27.789 7.196 1.00 78.75 211 LEU A O 1
ATOM 1690 N N . GLU A 1 212 ? 18.526 -27.002 7.503 1.00 81.00 212 GLU A N 1
ATOM 1691 C CA . GLU A 1 212 ? 18.571 -26.162 6.299 1.00 81.00 212 GLU A CA 1
ATOM 1692 C C . GLU A 1 212 ? 18.349 -26.985 5.025 1.00 81.00 212 GLU A C 1
ATOM 1694 O O . GLU A 1 212 ? 17.488 -26.648 4.213 1.00 81.00 212 GLU A O 1
ATOM 1699 N N . MET A 1 213 ? 19.062 -28.108 4.867 1.00 82.69 213 MET A N 1
ATOM 1700 C CA . MET A 1 213 ? 18.885 -28.996 3.711 1.00 82.69 213 MET A CA 1
ATOM 1701 C C . MET A 1 213 ? 17.480 -29.608 3.666 1.00 82.69 213 MET A C 1
ATOM 1703 O O . MET A 1 213 ? 16.869 -29.661 2.600 1.00 82.69 213 MET A O 1
ATOM 1707 N N . SER A 1 214 ? 16.940 -30.037 4.810 1.00 79.56 214 SER A N 1
ATOM 1708 C CA . SER A 1 214 ? 15.590 -30.613 4.883 1.00 79.56 214 SER A CA 1
ATOM 1709 C C . SER A 1 214 ? 14.520 -29.580 4.535 1.00 79.56 214 SER A C 1
ATOM 1711 O O . SER A 1 214 ? 13.602 -29.879 3.774 1.00 79.56 214 SER A O 1
ATOM 1713 N N . ALA A 1 215 ? 14.663 -28.348 5.032 1.00 78.75 215 ALA A N 1
ATOM 1714 C CA . ALA A 1 215 ? 13.783 -27.238 4.693 1.00 78.75 215 ALA A CA 1
ATOM 1715 C C . ALA A 1 215 ? 13.881 -26.866 3.204 1.00 78.75 215 ALA A C 1
ATOM 1717 O O . ALA A 1 215 ? 12.849 -26.645 2.567 1.00 78.75 215 ALA A O 1
ATOM 1718 N N . ALA A 1 216 ? 15.086 -26.856 2.625 1.00 81.44 216 ALA A N 1
ATOM 1719 C CA . ALA A 1 216 ? 15.298 -26.581 1.205 1.00 81.44 216 ALA A CA 1
ATOM 1720 C C . ALA A 1 216 ? 14.647 -27.645 0.307 1.00 81.44 216 ALA A C 1
ATOM 1722 O O . ALA A 1 216 ? 13.907 -27.302 -0.614 1.00 81.44 216 ALA A O 1
ATOM 1723 N N . VAL A 1 217 ? 14.853 -28.933 0.610 1.00 82.75 217 VAL A N 1
ATOM 1724 C CA . VAL A 1 217 ? 14.228 -30.048 -0.121 1.00 82.75 217 VAL A CA 1
ATOM 1725 C C . VAL A 1 217 ? 12.708 -30.004 0.018 1.00 82.75 217 VAL A C 1
ATOM 1727 O O . VAL A 1 217 ? 12.001 -30.090 -0.983 1.00 82.75 217 VAL A O 1
ATOM 1730 N N . TYR A 1 218 ? 12.193 -29.815 1.236 1.00 80.38 218 TYR A N 1
ATOM 1731 C CA . TYR A 1 218 ? 10.756 -29.701 1.482 1.00 80.38 218 TYR A CA 1
ATOM 1732 C C . TYR A 1 218 ? 10.130 -28.552 0.686 1.00 80.38 218 TYR A C 1
ATOM 1734 O O . TYR A 1 218 ? 9.111 -28.738 0.023 1.00 80.38 218 TYR A O 1
ATOM 1742 N N . THR A 1 219 ? 10.762 -27.378 0.702 1.00 74.62 219 THR A N 1
ATOM 1743 C CA . THR A 1 219 ? 10.277 -26.197 -0.024 1.00 74.62 219 THR A CA 1
ATOM 1744 C C . THR A 1 219 ? 10.316 -26.419 -1.534 1.00 74.62 219 THR A C 1
ATOM 1746 O O . THR A 1 219 ? 9.351 -26.088 -2.217 1.00 74.62 219 THR A O 1
ATOM 1749 N N . HIS A 1 220 ? 11.379 -27.036 -2.056 1.00 77.81 220 HIS A N 1
ATOM 1750 C CA . HIS A 1 220 ? 11.504 -27.352 -3.479 1.00 77.81 220 HIS A CA 1
ATOM 1751 C C . HIS A 1 220 ? 10.427 -28.341 -3.951 1.00 77.81 220 HIS A C 1
ATOM 1753 O O . HIS A 1 220 ? 9.746 -28.097 -4.947 1.00 77.81 220 HIS A O 1
ATOM 1759 N N . LEU A 1 221 ? 10.206 -29.420 -3.194 1.00 77.81 221 LEU A N 1
ATOM 1760 C CA . LEU A 1 221 ? 9.159 -30.399 -3.491 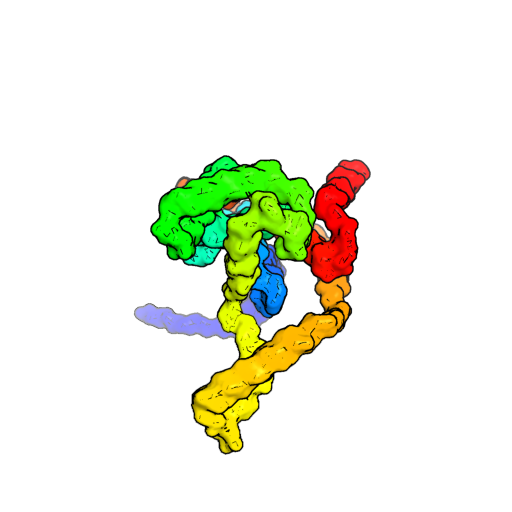1.00 77.81 221 LEU A CA 1
ATOM 1761 C C . LEU A 1 221 ? 7.761 -29.783 -3.368 1.00 77.81 221 LEU A C 1
ATOM 1763 O O . LEU A 1 221 ? 6.892 -30.058 -4.190 1.00 77.81 221 LEU A O 1
ATOM 1767 N N . ARG A 1 222 ? 7.532 -28.904 -2.391 1.00 70.38 222 ARG A N 1
ATOM 1768 C CA . ARG A 1 222 ? 6.247 -28.214 -2.232 1.00 70.38 222 ARG A CA 1
ATOM 1769 C C . ARG A 1 222 ? 5.973 -27.223 -3.363 1.00 70.38 222 ARG A C 1
ATOM 1771 O O . ARG A 1 222 ? 4.851 -27.191 -3.854 1.00 70.38 222 ARG A O 1
ATOM 1778 N N . ALA A 1 223 ? 6.983 -26.477 -3.813 1.00 60.72 223 ALA A N 1
ATOM 1779 C CA . ALA A 1 223 ? 6.867 -25.579 -4.961 1.00 60.72 223 ALA A CA 1
ATOM 1780 C C . ALA A 1 223 ? 6.478 -26.336 -6.244 1.00 60.72 223 ALA A C 1
ATOM 1782 O O . ALA A 1 223 ? 5.674 -25.839 -7.021 1.00 60.72 223 ALA A O 1
ATOM 1783 N N . SER A 1 224 ? 6.958 -27.575 -6.418 1.00 50.28 224 SER A N 1
ATOM 1784 C CA . SER A 1 224 ? 6.558 -28.447 -7.538 1.00 50.28 224 SER A CA 1
ATOM 1785 C C . SER A 1 224 ? 5.143 -29.042 -7.423 1.00 50.28 224 SER A C 1
ATOM 1787 O O . SER A 1 224 ? 4.641 -29.642 -8.368 1.00 50.28 224 SER A O 1
ATOM 1789 N N . VAL A 1 225 ? 4.492 -28.898 -6.264 1.00 46.56 225 VAL A N 1
ATOM 1790 C CA . VAL A 1 225 ? 3.186 -29.494 -5.933 1.00 46.56 225 VAL A CA 1
ATOM 1791 C C . VAL A 1 225 ? 2.059 -28.448 -5.870 1.00 46.56 225 VAL A C 1
ATOM 1793 O O . VAL A 1 225 ? 0.883 -28.824 -5.908 1.00 46.56 225 VAL A O 1
ATOM 1796 N N . ASP A 1 226 ? 2.396 -27.154 -5.800 1.00 44.88 226 ASP A N 1
ATOM 1797 C CA . ASP A 1 226 ? 1.447 -26.030 -5.691 1.00 44.88 226 ASP A CA 1
ATOM 1798 C C . ASP A 1 226 ? 0.683 -25.732 -7.007 1.00 44.88 226 ASP A C 1
ATOM 1800 O O . ASP A 1 226 ? -0.197 -24.877 -7.019 1.00 44.88 226 ASP A O 1
ATOM 1804 N N . ASP A 1 227 ? 0.931 -26.512 -8.071 1.00 42.59 227 ASP A N 1
ATOM 1805 C CA . ASP A 1 227 ? 0.103 -26.608 -9.293 1.00 42.59 227 ASP A CA 1
ATOM 1806 C C . ASP A 1 227 ? -1.227 -27.363 -9.075 1.00 42.59 227 ASP A C 1
ATOM 1808 O O . ASP A 1 227 ? -2.060 -27.475 -9.979 1.00 42.59 227 ASP A O 1
ATOM 1812 N N . ARG A 1 228 ? -1.469 -27.914 -7.876 1.00 34.88 228 ARG A N 1
ATOM 1813 C CA . ARG A 1 228 ? -2.757 -28.541 -7.551 1.00 34.88 228 ARG A CA 1
ATOM 1814 C C . ARG A 1 228 ? -3.785 -27.485 -7.129 1.00 34.88 228 ARG A C 1
ATOM 1816 O O . ARG A 1 228 ? -3.479 -26.642 -6.286 1.00 34.88 228 ARG A O 1
ATOM 1823 N N . PRO A 1 229 ? -5.033 -27.552 -7.634 1.00 33.31 229 PRO A N 1
ATOM 1824 C CA . PRO A 1 229 ? -6.081 -26.608 -7.264 1.00 33.31 229 PRO A CA 1
ATOM 1825 C C . PRO A 1 229 ? -6.311 -26.646 -5.749 1.00 33.31 229 PRO A C 1
ATOM 1827 O O . PRO A 1 229 ? -6.689 -27.676 -5.184 1.00 33.31 229 PRO A O 1
ATOM 1830 N N . LYS A 1 230 ? -6.058 -25.512 -5.089 1.00 36.09 230 LYS A N 1
ATOM 1831 C CA . LYS A 1 230 ? -6.270 -25.345 -3.648 1.00 36.09 230 LYS A CA 1
ATOM 1832 C C . LYS A 1 230 ? -7.763 -25.542 -3.327 1.00 36.09 230 LYS A C 1
ATOM 1834 O O . LYS A 1 230 ? -8.621 -25.158 -4.129 1.00 36.09 230 LYS A O 1
ATOM 1839 N N . PRO A 1 231 ? -8.107 -26.169 -2.188 1.00 32.69 231 PRO A N 1
ATOM 1840 C CA . PRO A 1 231 ? -9.494 -26.457 -1.848 1.00 32.69 231 PRO A CA 1
ATOM 1841 C C . PRO A 1 231 ? -10.293 -25.150 -1.752 1.00 32.69 231 PRO A C 1
ATOM 1843 O O . PRO A 1 231 ? -9.846 -24.189 -1.131 1.00 32.69 231 PRO A O 1
ATOM 1846 N N . LYS A 1 232 ? -11.484 -25.119 -2.366 1.00 35.12 232 LYS A N 1
ATOM 1847 C CA . LYS A 1 232 ? -12.421 -23.982 -2.348 1.00 35.12 232 LYS A CA 1
ATOM 1848 C C . LYS A 1 232 ? -12.945 -23.727 -0.931 1.00 35.12 232 LYS A C 1
ATOM 1850 O O . LYS A 1 232 ? -14.054 -24.126 -0.587 1.00 35.12 232 LYS A O 1
ATOM 1855 N N . TRP A 1 233 ? -12.162 -23.055 -0.103 1.00 35.66 233 TRP A N 1
ATOM 1856 C CA . TRP A 1 233 ? -12.636 -22.455 1.137 1.00 35.66 233 TRP A CA 1
ATOM 1857 C C . TRP A 1 233 ? -13.074 -21.047 0.754 1.00 35.66 233 TRP A C 1
ATOM 1859 O O . TRP A 1 233 ? -12.268 -20.126 0.685 1.00 35.66 233 TRP A O 1
ATOM 1869 N N . SER A 1 234 ? -14.341 -20.887 0.365 1.00 40.53 234 SER A N 1
ATOM 1870 C CA . SER A 1 234 ? -14.838 -19.567 -0.010 1.00 40.53 234 SER A CA 1
ATOM 1871 C C . SER A 1 234 ? -14.998 -18.734 1.258 1.00 40.53 234 SER A C 1
ATOM 1873 O O . SER A 1 234 ? -15.963 -18.929 2.000 1.00 40.53 234 SER A O 1
ATOM 1875 N N . VAL A 1 235 ? -14.093 -17.780 1.469 1.00 42.66 235 VAL A N 1
ATOM 1876 C CA . VAL A 1 235 ? -14.225 -16.685 2.446 1.00 42.66 235 VAL A CA 1
ATOM 1877 C C . VAL A 1 235 ? -15.624 -16.051 2.356 1.00 42.66 235 VAL A C 1
ATOM 1879 O O . VAL A 1 235 ? -16.252 -15.760 3.370 1.00 42.66 235 VAL A O 1
ATOM 1882 N N . GLY A 1 236 ? -16.206 -15.991 1.151 1.00 46.56 236 GLY A N 1
ATOM 1883 C CA . GLY A 1 236 ? -17.587 -15.557 0.921 1.00 46.56 236 GLY A CA 1
ATOM 1884 C C . GLY A 1 236 ? -18.688 -16.365 1.634 1.00 46.56 236 GLY A C 1
ATOM 1885 O O . GLY A 1 236 ? -19.758 -15.814 1.885 1.00 46.56 236 GLY A O 1
ATOM 1886 N N . LYS A 1 237 ? -18.462 -17.637 1.994 1.00 45.06 237 LYS A N 1
ATOM 1887 C CA . LYS A 1 237 ? -19.423 -18.445 2.770 1.00 45.06 237 LYS A CA 1
ATOM 1888 C C . LYS A 1 237 ? -19.393 -18.051 4.249 1.00 45.06 237 LYS A C 1
ATOM 1890 O O . LYS A 1 237 ? -20.436 -17.701 4.791 1.00 45.06 237 LYS A O 1
ATOM 1895 N N . LEU A 1 238 ? -18.199 -17.980 4.837 1.00 45.59 238 LEU A N 1
ATOM 1896 C CA . LEU A 1 238 ? -17.989 -17.517 6.215 1.00 45.59 238 LEU A CA 1
ATOM 1897 C C . LEU A 1 238 ? -18.446 -16.059 6.401 1.00 45.59 238 LEU A C 1
ATOM 1899 O O . LEU A 1 238 ? -19.081 -15.720 7.395 1.00 45.59 238 LEU A O 1
ATOM 1903 N N . ARG A 1 239 ? -18.212 -15.199 5.402 1.00 49.88 239 ARG A N 1
ATOM 1904 C CA . ARG A 1 239 ? -18.625 -13.787 5.418 1.00 49.88 239 ARG A CA 1
ATOM 1905 C C . ARG A 1 239 ? -20.141 -13.612 5.313 1.00 49.88 239 ARG A C 1
ATOM 1907 O O . ARG A 1 239 ? -20.698 -12.777 6.022 1.00 49.88 239 ARG A O 1
ATOM 1914 N N . LYS A 1 240 ? -20.823 -14.419 4.486 1.00 59.44 240 LYS A N 1
ATOM 1915 C CA . LYS A 1 240 ? -22.296 -14.440 4.419 1.00 59.44 240 LYS A CA 1
ATOM 1916 C C . LYS A 1 240 ? -22.916 -14.929 5.723 1.00 59.44 240 LYS A C 1
ATOM 1918 O O . LYS A 1 240 ? -23.886 -14.330 6.174 1.00 59.44 240 LYS A O 1
ATOM 1923 N N . GLU A 1 241 ? -22.348 -15.963 6.336 1.00 58.62 241 GLU A N 1
ATOM 1924 C CA . GLU A 1 241 ? -22.810 -16.487 7.626 1.00 58.62 241 GLU A CA 1
ATOM 1925 C C . GLU A 1 241 ? -22.636 -15.433 8.738 1.00 58.62 241 GLU A C 1
ATOM 1927 O O . GLU A 1 241 ? -23.587 -15.139 9.463 1.00 58.62 241 GLU A O 1
ATOM 1932 N N . ARG A 1 242 ? -21.487 -14.744 8.785 1.00 52.47 242 ARG A N 1
ATOM 1933 C CA . ARG A 1 242 ? -21.198 -13.702 9.786 1.00 52.47 242 ARG A CA 1
ATOM 1934 C C . ARG A 1 242 ? -22.017 -12.418 9.593 1.00 52.47 242 ARG A C 1
ATOM 1936 O O . ARG A 1 242 ? -22.521 -11.866 10.567 1.00 52.47 242 ARG A O 1
ATOM 1943 N N . GLN A 1 243 ? -22.213 -11.953 8.354 1.00 57.53 243 GLN A N 1
ATOM 1944 C CA . GLN A 1 243 ? -23.081 -10.798 8.061 1.00 57.53 243 GLN A CA 1
ATOM 1945 C C . GLN A 1 243 ? -24.554 -11.090 8.355 1.00 57.53 243 GLN A C 1
ATOM 1947 O O . GLN A 1 243 ? -25.256 -10.222 8.872 1.00 57.53 243 GLN A O 1
ATOM 1952 N N . GLN A 1 244 ? -25.028 -12.307 8.067 1.00 63.88 244 GLN A N 1
ATOM 1953 C CA . GLN A 1 244 ? -26.378 -12.725 8.445 1.00 63.88 244 GLN A CA 1
ATOM 1954 C C . GLN A 1 244 ? -26.553 -12.757 9.963 1.00 63.88 244 GLN A C 1
ATOM 1956 O O . GLN A 1 244 ? -27.625 -12.421 10.461 1.00 63.88 244 GLN A O 1
ATOM 1961 N N . GLU A 1 245 ? -25.514 -13.125 10.706 1.00 56.22 245 GLU A N 1
ATOM 1962 C CA . GLU A 1 245 ? -25.559 -13.131 12.163 1.00 56.22 245 GLU A CA 1
ATOM 1963 C C . GLU A 1 245 ? -25.536 -11.718 12.766 1.00 56.22 245 GLU A C 1
ATOM 1965 O O . GLU A 1 245 ? -26.324 -11.423 13.664 1.00 56.22 245 GLU A O 1
ATOM 1970 N N . LEU A 1 246 ? -24.727 -10.807 12.219 1.00 52.50 246 LEU A N 1
ATOM 1971 C CA . LEU A 1 246 ? -24.710 -9.396 12.624 1.00 52.50 246 LEU A CA 1
ATOM 1972 C C . LEU A 1 246 ? -26.028 -8.678 12.288 1.00 52.50 246 LEU A C 1
ATOM 1974 O O . LEU A 1 246 ? -26.557 -7.947 13.123 1.00 52.50 246 LEU A O 1
ATOM 1978 N N . ALA A 1 247 ? -26.616 -8.942 11.116 1.00 62.53 247 ALA A N 1
ATOM 1979 C CA . ALA A 1 247 ? -27.918 -8.391 10.734 1.00 62.53 247 ALA A CA 1
ATOM 1980 C C . ALA A 1 247 ? -29.056 -8.900 11.637 1.00 62.53 247 ALA A C 1
ATOM 1982 O O . ALA A 1 247 ? -29.935 -8.127 12.017 1.00 62.53 247 ALA A O 1
ATOM 1983 N N . LYS A 1 248 ? -29.018 -10.178 12.047 1.00 67.12 248 LYS A N 1
ATOM 1984 C CA . LYS A 1 248 ? -29.959 -10.736 13.036 1.00 67.12 248 LYS A CA 1
ATOM 1985 C C . LYS A 1 248 ? -29.833 -10.060 14.404 1.00 67.12 248 LYS A C 1
ATOM 1987 O O . LYS A 1 248 ? -30.844 -9.854 15.068 1.00 67.12 248 LYS A O 1
ATOM 1992 N N . ARG A 1 249 ? -28.615 -9.697 14.821 1.00 54.56 249 ARG A N 1
ATOM 1993 C CA . ARG A 1 249 ? -28.376 -8.972 16.083 1.00 54.56 249 ARG A CA 1
ATOM 1994 C C . ARG A 1 249 ? -28.838 -7.514 16.008 1.00 54.56 249 ARG A C 1
ATOM 1996 O O . ARG A 1 249 ? -29.416 -7.024 16.972 1.00 54.56 249 ARG A O 1
ATOM 2003 N N . ALA A 1 250 ? -28.653 -6.852 14.866 1.00 52.00 250 ALA A N 1
ATOM 2004 C CA . ALA A 1 250 ? -29.112 -5.481 14.641 1.00 52.00 250 ALA A CA 1
ATOM 2005 C C . ALA A 1 250 ? -30.647 -5.365 14.575 1.00 52.00 250 ALA A C 1
ATOM 2007 O O . ALA A 1 250 ? -31.213 -4.429 15.131 1.00 52.00 250 ALA A O 1
ATOM 2008 N N . ALA A 1 251 ? -31.331 -6.340 13.964 1.00 54.94 251 ALA A N 1
ATOM 2009 C CA . ALA A 1 251 ? -32.794 -6.360 13.851 1.00 54.94 251 ALA A CA 1
ATOM 2010 C C . ALA A 1 251 ? -33.529 -6.527 15.198 1.00 54.94 251 ALA A C 1
ATOM 2012 O O . ALA A 1 251 ? -34.710 -6.206 15.290 1.00 54.94 251 ALA A O 1
ATOM 2013 N N . ASN A 1 252 ? -32.838 -7.002 16.239 1.00 53.16 252 ASN A N 1
ATOM 2014 C CA . ASN A 1 252 ? -33.400 -7.212 17.576 1.00 53.16 252 ASN A CA 1
ATOM 2015 C C . ASN A 1 252 ? -33.153 -6.041 18.548 1.00 53.16 252 ASN A C 1
ATOM 2017 O O . ASN A 1 252 ? -33.461 -6.169 19.733 1.00 53.16 252 ASN A O 1
ATOM 2021 N N . ARG A 1 253 ? -32.600 -4.906 18.094 1.00 44.56 253 ARG A N 1
ATOM 2022 C CA . ARG A 1 253 ? -32.379 -3.735 18.958 1.00 44.56 253 ARG A CA 1
ATOM 2023 C C . ARG A 1 253 ? -33.561 -2.771 18.940 1.00 44.56 253 ARG A C 1
ATOM 2025 O O . ARG A 1 253 ? -34.048 -2.381 17.884 1.00 44.56 253 ARG A O 1
ATOM 2032 N N . VAL A 1 254 ? -33.967 -2.340 20.133 1.00 36.97 254 VAL A N 1
ATOM 2033 C CA . VAL A 1 254 ? -34.846 -1.180 20.324 1.00 36.97 254 VAL A CA 1
ATOM 2034 C C . VAL A 1 254 ? -34.010 0.087 20.076 1.00 36.97 254 VAL A C 1
ATOM 2036 O O . VAL A 1 254 ? -32.901 0.164 20.609 1.00 36.97 254 VAL A O 1
ATOM 2039 N N . PRO A 1 255 ? -34.478 1.070 19.285 1.00 38.38 255 PRO A N 1
ATOM 2040 C CA . PRO A 1 255 ? -33.741 2.311 19.068 1.00 38.38 255 PRO A CA 1
ATOM 2041 C C . PRO A 1 255 ? -33.620 3.074 20.388 1.00 38.38 255 PRO A C 1
ATOM 2043 O O . PRO A 1 255 ? -34.631 3.339 21.039 1.00 38.38 255 PRO A O 1
ATOM 2046 N N . PHE A 1 256 ? -32.398 3.424 20.782 1.00 37.66 256 PHE A N 1
ATOM 2047 C CA . PHE A 1 256 ? -32.161 4.276 21.942 1.00 37.66 256 PHE A CA 1
ATOM 2048 C C . PHE A 1 256 ? -31.961 5.722 21.473 1.00 37.66 256 PHE A C 1
ATOM 2050 O O . PHE A 1 256 ? -31.127 5.992 20.609 1.00 37.66 256 PHE A O 1
ATOM 2057 N N . ASP A 1 257 ? -32.765 6.637 22.013 1.00 35.72 257 ASP A N 1
ATOM 2058 C CA . ASP A 1 257 ? -32.733 8.069 21.708 1.00 35.72 257 ASP A CA 1
ATOM 2059 C C . ASP A 1 257 ? -31.752 8.760 22.668 1.00 35.72 257 ASP A C 1
ATOM 2061 O O . ASP A 1 257 ? -32.081 9.082 23.813 1.00 35.72 257 ASP A O 1
ATOM 2065 N N . CYS A 1 258 ? -30.505 8.938 22.228 1.00 37.62 258 CYS A N 1
ATOM 2066 C CA . CYS A 1 258 ? -29.467 9.614 23.002 1.00 37.62 258 CYS A CA 1
ATOM 2067 C C . CYS A 1 258 ? -29.668 11.137 22.969 1.00 37.62 258 CYS A C 1
ATOM 2069 O O . CYS A 1 258 ? -28.958 11.863 22.275 1.00 37.62 258 CYS A O 1
ATOM 2071 N N . ARG A 1 259 ? -30.614 11.651 23.761 1.00 40.03 259 ARG A N 1
ATOM 2072 C CA . ARG A 1 259 ? -30.634 13.065 24.168 1.00 40.03 259 ARG A CA 1
ATOM 2073 C C . ARG A 1 259 ? -30.459 13.186 25.675 1.00 40.03 259 ARG A C 1
ATOM 2075 O O . ARG A 1 259 ? -31.450 13.224 26.397 1.00 40.03 259 ARG A O 1
ATOM 2082 N N . ARG A 1 260 ? -29.206 13.313 26.120 1.00 40.09 260 ARG A N 1
ATOM 2083 C CA . ARG A 1 260 ? -28.722 14.219 27.188 1.00 40.09 260 ARG A CA 1
ATOM 2084 C C . ARG A 1 260 ? -27.406 13.706 27.760 1.00 40.09 260 ARG A C 1
ATOM 2086 O O . ARG A 1 260 ? -27.346 12.607 28.290 1.00 40.09 260 ARG A O 1
ATOM 2093 N N . GLY A 1 261 ? -26.404 14.571 27.715 1.00 32.59 261 GLY A N 1
ATOM 2094 C CA . GLY A 1 261 ? -25.122 14.402 28.381 1.00 32.59 261 GLY A CA 1
ATOM 2095 C C . GLY A 1 261 ? -24.181 15.490 27.894 1.00 32.59 261 GLY A C 1
ATOM 2096 O O . GLY A 1 261 ? -23.423 15.273 26.959 1.00 32.59 261 GLY A O 1
ATOM 2097 N N . GLU A 1 262 ? -24.307 16.696 28.449 1.00 36.00 262 GLU A N 1
ATOM 2098 C CA . GLU A 1 262 ? -23.332 17.766 28.231 1.00 36.00 262 GLU A CA 1
ATOM 2099 C C . GLU A 1 262 ? -21.982 17.316 28.812 1.00 36.00 262 GLU A C 1
ATOM 2101 O O . GLU A 1 262 ? -21.860 17.108 30.018 1.00 36.00 262 GLU A O 1
ATOM 2106 N N . ILE A 1 263 ? -20.984 17.132 27.945 1.00 43.84 263 ILE A N 1
ATOM 2107 C CA . ILE A 1 263 ? -19.596 16.837 28.326 1.00 43.84 263 ILE A CA 1
ATOM 2108 C C . ILE A 1 263 ? -18.877 18.180 28.567 1.00 43.84 263 ILE A C 1
ATOM 2110 O O . ILE A 1 263 ? -19.077 19.111 27.779 1.00 43.84 263 ILE A O 1
ATOM 2114 N N . PRO A 1 264 ? -18.047 18.331 29.620 1.00 34.38 264 PRO A N 1
ATOM 2115 C CA . PRO A 1 264 ? -17.417 19.606 29.943 1.00 34.38 264 PRO A CA 1
ATOM 2116 C C . PRO A 1 264 ? -16.435 20.035 28.850 1.00 34.38 264 PRO A C 1
ATOM 2118 O O . PRO A 1 264 ? -15.501 19.313 28.500 1.00 34.38 264 PRO A O 1
ATOM 2121 N N . ALA A 1 265 ? -16.621 21.248 28.338 1.00 39.78 265 ALA A N 1
ATOM 2122 C CA . ALA A 1 265 ? -15.697 21.881 27.414 1.00 39.78 265 ALA A CA 1
ATOM 2123 C C . ALA A 1 265 ? -14.445 22.368 28.158 1.00 39.78 265 ALA A C 1
ATOM 2125 O O . ALA A 1 265 ? -14.423 23.483 28.672 1.00 39.78 265 ALA A O 1
ATOM 2126 N N . SER A 1 266 ? -13.383 21.562 28.182 1.00 43.66 266 SER A N 1
ATOM 2127 C CA . SER A 1 266 ? -12.025 22.080 28.385 1.00 43.66 266 SER A CA 1
ATOM 2128 C C . SER A 1 266 ? -10.958 21.047 28.032 1.00 43.66 266 SER A C 1
ATOM 2130 O O . SER A 1 266 ? -10.641 20.212 28.871 1.00 43.66 266 SER A O 1
ATOM 2132 N N . THR A 1 267 ? -10.375 21.123 26.830 1.00 37.22 267 THR A N 1
ATOM 2133 C CA . THR A 1 267 ? -8.912 21.188 26.580 1.00 37.22 267 THR A CA 1
ATOM 2134 C C . THR A 1 267 ? -8.606 21.246 25.068 1.00 37.22 267 THR A C 1
ATOM 2136 O O . THR A 1 267 ? -9.268 20.608 24.261 1.00 37.22 267 THR A O 1
ATOM 2139 N N . SER A 1 268 ? -7.680 22.138 24.689 1.00 41.94 268 SER A N 1
ATOM 2140 C CA . SER A 1 268 ? -6.868 22.191 23.447 1.00 41.94 268 SER A CA 1
ATOM 2141 C C . SER A 1 268 ? -7.429 21.724 22.083 1.00 41.94 268 SER A C 1
ATOM 2143 O O . SER A 1 268 ? -6.691 21.188 21.268 1.00 41.94 268 SER A O 1
ATOM 2145 N N . LEU A 1 269 ? -8.670 22.058 21.726 1.00 46.16 269 LEU A N 1
ATOM 2146 C CA . LEU A 1 269 ? -9.280 21.741 20.413 1.00 46.16 269 LEU A CA 1
ATOM 2147 C C . LEU A 1 269 ? -8.514 22.208 19.145 1.00 46.16 269 LEU A C 1
ATOM 2149 O O . LEU A 1 269 ? -8.839 21.770 18.043 1.00 46.16 269 LEU A O 1
ATOM 2153 N N . SER A 1 270 ? -7.529 23.106 19.260 1.00 50.09 270 SER A N 1
ATOM 2154 C CA . SER A 1 270 ? -6.847 23.724 18.107 1.00 50.09 270 SER A CA 1
ATOM 2155 C C . SER A 1 270 ? -5.718 22.862 17.515 1.00 50.09 270 SER A C 1
ATOM 2157 O O . SER A 1 270 ? -5.581 22.784 16.293 1.00 50.09 270 SER A O 1
ATOM 2159 N N . SER A 1 271 ? -4.924 22.181 18.353 1.00 58.47 271 SER A N 1
ATOM 2160 C CA . SER A 1 271 ? -3.816 21.326 17.891 1.00 58.47 271 SER A CA 1
ATOM 2161 C C . SER A 1 271 ? -4.319 20.021 17.284 1.00 58.47 271 SER A C 1
ATOM 2163 O O . SER A 1 271 ? -3.849 19.604 16.227 1.00 58.47 271 SER A O 1
ATOM 2165 N N . ASP A 1 272 ? -5.330 19.423 17.906 1.00 60.81 272 ASP A N 1
ATOM 2166 C CA . ASP A 1 272 ? -5.747 18.049 17.613 1.00 60.81 272 ASP A CA 1
ATOM 2167 C C . ASP A 1 272 ? -6.579 17.982 16.327 1.00 60.81 272 ASP A C 1
ATOM 2169 O O . ASP A 1 272 ? -6.475 17.035 15.546 1.00 60.81 272 ASP A O 1
ATOM 2173 N N . PHE A 1 273 ? -7.345 19.043 16.043 1.00 67.50 273 PHE A N 1
ATOM 2174 C CA . PHE A 1 273 ? -8.033 19.213 14.763 1.00 67.50 273 PHE A CA 1
ATOM 2175 C C . PHE A 1 273 ? -7.044 19.430 13.609 1.00 67.50 273 PHE A C 1
ATOM 2177 O O . PHE A 1 273 ? -7.231 18.881 12.525 1.00 67.50 273 PHE A O 1
ATOM 2184 N N . SER A 1 274 ? -5.968 20.190 13.851 1.00 81.50 274 SER A N 1
ATOM 2185 C CA . SER A 1 274 ? -4.917 20.435 12.856 1.00 81.50 274 SER A CA 1
ATOM 2186 C C . SER A 1 274 ? -4.207 19.140 12.457 1.00 81.50 274 SER A C 1
ATOM 2188 O O . SER A 1 274 ? -3.956 18.929 11.274 1.00 81.50 274 SER A O 1
ATOM 2190 N N . ILE A 1 275 ? -3.904 18.265 13.419 1.00 82.62 275 ILE A N 1
ATOM 2191 C CA . ILE A 1 275 ? -3.208 16.997 13.162 1.00 82.62 275 ILE A CA 1
ATOM 2192 C C . ILE A 1 275 ? -4.115 16.009 12.421 1.00 82.62 275 ILE A C 1
ATOM 2194 O O . ILE A 1 275 ? -3.714 15.462 11.395 1.00 82.62 275 ILE A O 1
ATOM 2198 N N . TYR A 1 276 ? -5.362 15.851 12.874 1.00 87.38 276 TYR A N 1
ATOM 2199 C CA . TYR A 1 276 ? -6.339 14.992 12.204 1.00 87.38 276 TYR A CA 1
ATOM 2200 C C . TYR A 1 276 ? -6.544 15.383 10.733 1.00 87.38 276 TYR A C 1
ATOM 2202 O O . TYR A 1 276 ? -6.458 14.527 9.852 1.00 87.38 276 TYR A O 1
ATOM 2210 N N . GLU A 1 277 ? -6.780 16.668 10.444 1.00 86.25 277 GLU A N 1
ATOM 2211 C CA . GLU A 1 277 ? -7.003 17.111 9.063 1.00 86.25 277 GLU A CA 1
ATOM 2212 C C . GLU A 1 277 ? -5.737 16.991 8.205 1.00 86.25 277 GLU A C 1
ATOM 2214 O O . GLU A 1 277 ? -5.835 16.620 7.038 1.00 86.25 277 GLU A O 1
ATOM 2219 N N . LYS A 1 278 ? -4.541 17.211 8.770 1.00 88.12 278 LYS A N 1
ATOM 2220 C CA . LYS A 1 278 ? -3.275 16.979 8.053 1.00 88.12 278 LYS A CA 1
ATOM 2221 C C . LYS A 1 278 ? -3.119 15.523 7.634 1.00 88.12 278 LYS A C 1
ATOM 2223 O O . LYS A 1 278 ? -2.859 15.266 6.462 1.00 88.12 278 LYS A O 1
ATOM 2228 N N . PHE A 1 279 ? -3.299 14.581 8.558 1.00 86.94 279 PHE A N 1
ATOM 2229 C CA . PHE A 1 279 ? -3.137 13.165 8.238 1.00 86.94 279 PHE A CA 1
ATOM 2230 C C . PHE A 1 279 ? -4.244 12.667 7.296 1.00 86.94 279 PHE A C 1
ATOM 2232 O O . PHE A 1 279 ? -3.980 11.964 6.320 1.00 86.94 279 PHE A O 1
ATOM 2239 N N . ARG A 1 280 ? -5.487 13.121 7.497 1.00 85.81 280 ARG A N 1
ATOM 2240 C CA . ARG A 1 280 ? -6.598 12.849 6.575 1.00 85.81 280 ARG A CA 1
ATOM 2241 C C . ARG A 1 280 ? -6.317 13.365 5.161 1.00 85.81 280 ARG A C 1
ATOM 2243 O O . ARG A 1 280 ? -6.628 12.670 4.187 1.00 85.81 280 ARG A O 1
ATOM 2250 N N . GLN A 1 281 ? -5.746 14.563 5.040 1.00 87.06 281 GLN A N 1
ATOM 2251 C CA . GLN A 1 281 ? -5.355 15.134 3.755 1.00 87.06 281 GLN A CA 1
ATOM 2252 C C . GLN A 1 281 ? -4.210 14.335 3.128 1.00 87.06 281 GLN A C 1
ATOM 2254 O O . GLN A 1 281 ? -4.327 13.940 1.976 1.00 87.06 281 GLN A O 1
ATOM 2259 N N . LYS A 1 282 ? -3.176 13.992 3.907 1.00 86.25 282 LYS A N 1
ATOM 2260 C CA . LYS A 1 282 ? -2.044 13.155 3.475 1.00 86.25 282 LYS A CA 1
ATOM 2261 C C . LYS A 1 282 ? -2.506 11.831 2.873 1.00 86.25 282 LYS A C 1
ATOM 2263 O O . LYS A 1 282 ? -2.017 11.443 1.817 1.00 86.25 282 LYS A O 1
ATOM 2268 N N . LEU A 1 283 ? -3.476 11.162 3.503 1.00 83.00 283 LEU A N 1
ATOM 2269 C CA . LEU A 1 283 ? -4.082 9.964 2.926 1.00 83.00 283 LEU A CA 1
ATOM 2270 C C . LEU A 1 283 ? -4.811 10.310 1.619 1.00 83.00 283 LEU A C 1
ATOM 2272 O O . LEU A 1 283 ? -4.547 9.711 0.581 1.00 83.00 283 LEU A O 1
ATOM 2276 N N . SER A 1 284 ? -5.673 11.326 1.640 1.00 84.69 284 SER A N 1
ATOM 2277 C CA . SER A 1 284 ? -6.450 11.742 0.462 1.00 84.69 284 SER A CA 1
ATOM 2278 C C . SER A 1 284 ? -5.582 12.144 -0.739 1.00 84.69 284 SER A C 1
ATOM 2280 O O . SER A 1 284 ? -6.010 11.956 -1.872 1.00 84.69 284 SER A O 1
ATOM 2282 N N . ASP A 1 285 ? -4.356 12.614 -0.513 1.00 86.69 285 ASP A N 1
ATOM 2283 C CA . ASP A 1 285 ? -3.413 13.020 -1.557 1.00 86.69 285 ASP A CA 1
ATOM 2284 C C . ASP A 1 285 ? -2.737 11.838 -2.274 1.00 86.69 285 ASP A C 1
ATOM 2286 O O . ASP A 1 285 ? -2.075 12.041 -3.293 1.00 86.69 285 ASP A O 1
ATOM 2290 N N . VAL A 1 286 ? -2.887 10.595 -1.799 1.00 83.75 286 VAL A N 1
ATOM 2291 C CA . VAL A 1 286 ? -2.284 9.406 -2.435 1.00 83.75 286 VAL A CA 1
ATOM 2292 C C . VAL A 1 286 ? -3.002 9.046 -3.742 1.00 83.75 286 VAL A C 1
ATOM 2294 O O . VAL A 1 286 ? -2.375 8.830 -4.786 1.00 83.75 286 VAL A O 1
ATOM 2297 N N . PHE A 1 287 ? -4.333 8.994 -3.698 1.00 83.88 287 PHE A N 1
ATOM 2298 C CA . PHE A 1 287 ? -5.186 8.595 -4.817 1.00 83.88 287 PHE A CA 1
ATOM 2299 C C . PHE A 1 287 ? -6.080 9.759 -5.242 1.00 83.88 287 PHE A C 1
ATOM 2301 O O . PHE A 1 287 ? -6.637 10.443 -4.396 1.00 83.88 287 PHE A O 1
ATOM 2308 N N . ALA A 1 288 ? -6.266 9.948 -6.547 1.00 78.00 288 ALA A N 1
ATOM 2309 C CA . ALA A 1 288 ? -7.166 10.969 -7.077 1.00 78.00 288 ALA A CA 1
ATOM 2310 C C . ALA A 1 288 ?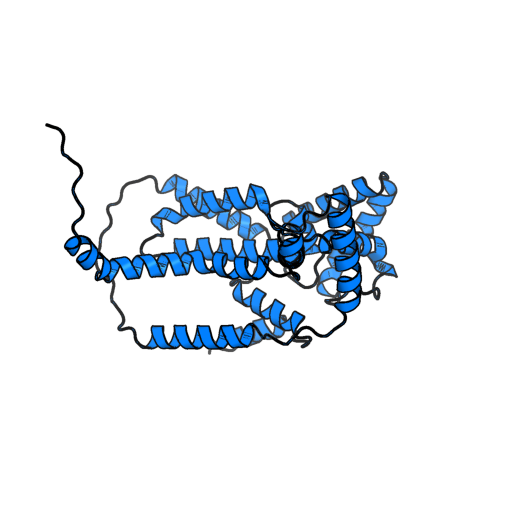 -8.643 10.630 -6.801 1.00 78.00 288 ALA A C 1
ATOM 2312 O O . ALA A 1 288 ? -9.396 11.513 -6.412 1.00 78.00 288 ALA A O 1
ATOM 2313 N N . ASP A 1 289 ? -9.018 9.349 -6.927 1.00 73.94 289 ASP A N 1
ATOM 2314 C CA . ASP A 1 289 ? -10.383 8.847 -6.696 1.00 73.94 289 ASP A CA 1
ATOM 2315 C C . ASP A 1 289 ? -10.362 7.540 -5.870 1.00 73.94 289 ASP A C 1
ATOM 2317 O O . ASP A 1 289 ? -10.558 6.442 -6.406 1.00 73.94 289 ASP A O 1
ATOM 2321 N N . PRO A 1 290 ? -10.057 7.600 -4.561 1.00 73.06 290 PRO A N 1
ATOM 2322 C CA . PRO A 1 290 ? -10.026 6.409 -3.722 1.00 73.06 290 PRO A CA 1
ATOM 2323 C C . PRO A 1 290 ? -11.448 5.881 -3.458 1.00 73.06 290 PRO A C 1
ATOM 2325 O O . PRO A 1 290 ? -12.322 6.682 -3.118 1.00 73.06 290 PRO A O 1
ATOM 2328 N N . PRO A 1 291 ? -11.694 4.554 -3.492 1.00 67.19 291 PRO A N 1
ATOM 2329 C CA . PRO A 1 291 ? -12.947 3.991 -2.991 1.00 67.19 291 PRO A CA 1
ATOM 2330 C C . PRO A 1 291 ? -13.234 4.433 -1.549 1.00 67.19 291 PRO A C 1
ATOM 2332 O O . PRO A 1 291 ? -12.333 4.691 -0.745 1.00 67.19 291 PRO A O 1
ATOM 2335 N N . GLU A 1 292 ? -14.513 4.537 -1.202 1.00 69.19 292 GLU A N 1
ATOM 2336 C CA . GLU A 1 292 ? -14.905 4.987 0.135 1.00 69.19 292 GLU A CA 1
ATOM 2337 C C . GLU A 1 292 ? -14.727 3.898 1.197 1.00 69.19 292 GLU A C 1
ATOM 2339 O O . GLU A 1 292 ? -14.583 4.217 2.380 1.00 69.19 292 GLU A O 1
ATOM 2344 N N . ASN A 1 293 ? -14.719 2.622 0.792 1.00 73.00 293 ASN A N 1
ATOM 2345 C CA . ASN A 1 293 ? -14.738 1.495 1.709 1.00 73.00 293 ASN A CA 1
ATOM 2346 C C . ASN A 1 293 ? -13.729 0.393 1.331 1.00 73.00 293 ASN A C 1
ATOM 2348 O O . ASN A 1 293 ? -13.688 -0.084 0.200 1.00 73.00 293 ASN A O 1
ATOM 2352 N N . ILE A 1 294 ? -12.965 -0.089 2.319 1.00 71.81 294 ILE A N 1
ATOM 2353 C CA . ILE A 1 294 ? -12.050 -1.237 2.182 1.00 71.81 294 ILE A CA 1
ATOM 2354 C C . ILE A 1 294 ? -12.779 -2.493 1.707 1.00 71.81 294 ILE A C 1
ATOM 2356 O O . ILE A 1 294 ? -12.210 -3.324 1.005 1.00 71.81 294 ILE A O 1
ATOM 2360 N N . TYR A 1 295 ? -14.056 -2.639 2.062 1.00 72.19 295 TYR A N 1
ATOM 2361 C CA . TYR A 1 295 ? -14.835 -3.811 1.699 1.00 72.19 295 TYR A CA 1
ATOM 2362 C C . TYR A 1 295 ? -15.086 -3.892 0.193 1.00 72.19 295 TYR A C 1
ATOM 2364 O O . TYR A 1 295 ? -15.207 -5.007 -0.313 1.00 72.19 295 TYR A O 1
ATOM 2372 N N . ASP A 1 296 ? -15.072 -2.761 -0.521 1.00 69.06 296 ASP A N 1
ATOM 2373 C CA . ASP A 1 296 ? -15.128 -2.740 -1.986 1.00 69.06 296 ASP A CA 1
ATOM 2374 C C . ASP A 1 296 ? -13.875 -3.397 -2.580 1.00 69.06 296 ASP A C 1
ATOM 2376 O O . ASP A 1 296 ? -13.952 -4.165 -3.534 1.00 69.06 296 ASP A O 1
ATOM 2380 N N . ILE A 1 297 ? -12.719 -3.175 -1.957 1.00 66.25 297 ILE A N 1
ATOM 2381 C CA . ILE A 1 297 ? -11.426 -3.722 -2.386 1.00 66.25 297 ILE A CA 1
ATOM 2382 C C . ILE A 1 297 ? -11.339 -5.215 -2.074 1.00 66.25 297 ILE A C 1
ATOM 2384 O O . ILE A 1 297 ? -10.860 -6.005 -2.889 1.00 66.25 297 ILE A O 1
ATOM 2388 N N . LEU A 1 298 ? -11.841 -5.625 -0.910 1.00 61.78 298 LEU A N 1
ATOM 2389 C CA . LEU A 1 298 ? -11.892 -7.034 -0.527 1.00 61.78 298 LEU A CA 1
ATOM 2390 C C . LEU A 1 298 ? -12.802 -7.849 -1.456 1.00 61.78 298 LEU A C 1
ATOM 2392 O O . LEU A 1 298 ? -12.446 -8.959 -1.842 1.00 61.78 298 LEU A O 1
ATOM 2396 N N . GLU A 1 299 ? -13.936 -7.286 -1.880 1.00 59.62 299 GLU A N 1
ATOM 2397 C CA . GLU A 1 299 ? -14.818 -7.912 -2.877 1.00 59.62 299 GLU A CA 1
ATOM 2398 C C . GLU A 1 299 ? -14.160 -8.018 -4.271 1.00 59.62 299 GLU A C 1
ATOM 2400 O O . GLU A 1 299 ? -14.367 -9.008 -4.984 1.00 59.62 299 GLU A O 1
ATOM 2405 N N . MET A 1 300 ? -13.318 -7.047 -4.654 1.00 56.47 300 MET A N 1
ATOM 2406 C CA . MET A 1 300 ? -12.527 -7.116 -5.891 1.00 56.47 300 MET A CA 1
ATOM 2407 C C . MET A 1 300 ? -11.493 -8.249 -5.848 1.00 56.47 300 MET A C 1
ATOM 2409 O O . MET A 1 300 ? -11.369 -8.997 -6.819 1.00 56.47 300 MET A O 1
ATOM 2413 N N . LYS A 1 301 ? -10.794 -8.434 -4.719 1.00 51.34 301 LYS A N 1
ATOM 2414 C CA . LYS A 1 301 ? -9.800 -9.509 -4.550 1.00 51.34 301 LYS A CA 1
ATOM 2415 C C . LYS A 1 301 ? -10.435 -10.899 -4.654 1.00 51.34 301 LYS A C 1
ATOM 2417 O O . LYS A 1 301 ? -9.901 -11.756 -5.354 1.00 51.34 301 LYS A O 1
ATOM 2422 N N . ASP A 1 302 ? -11.591 -11.107 -4.026 1.00 45.19 302 ASP A N 1
ATOM 2423 C CA . ASP A 1 302 ? -12.319 -12.382 -4.102 1.00 45.19 302 ASP A CA 1
ATOM 2424 C C . ASP A 1 302 ? -12.763 -12.707 -5.538 1.00 45.19 302 ASP A C 1
ATOM 2426 O O . ASP A 1 302 ? -12.737 -13.864 -5.955 1.00 45.19 302 ASP A O 1
ATOM 2430 N N . SER A 1 303 ? -13.116 -11.689 -6.327 1.00 43.69 303 SER A N 1
ATOM 2431 C CA . SER A 1 303 ? -13.504 -11.858 -7.733 1.00 43.69 303 SER A CA 1
ATOM 2432 C C . SER A 1 303 ? -12.320 -12.276 -8.616 1.00 43.69 303 SER A C 1
ATOM 2434 O O . SER A 1 303 ? -12.460 -13.180 -9.438 1.00 43.69 303 SER A O 1
ATOM 2436 N N . ILE A 1 304 ? -11.141 -11.685 -8.382 1.00 38.44 304 ILE A N 1
ATOM 2437 C CA . ILE A 1 304 ? -9.889 -11.997 -9.092 1.00 38.44 304 ILE A CA 1
ATOM 2438 C C . ILE A 1 304 ? -9.376 -13.401 -8.723 1.00 38.44 304 ILE A C 1
ATOM 2440 O O . ILE A 1 304 ? -8.961 -14.160 -9.596 1.00 38.44 304 ILE A O 1
ATOM 2444 N N . VAL A 1 305 ? -9.451 -13.790 -7.445 1.00 35.22 305 VAL A N 1
ATOM 2445 C CA . VAL A 1 305 ? -8.997 -15.110 -6.962 1.00 35.22 305 VAL A CA 1
ATOM 2446 C C . VAL A 1 305 ? -9.931 -16.248 -7.402 1.00 35.22 305 VAL A C 1
ATOM 2448 O O . VAL A 1 305 ? -9.484 -17.382 -7.566 1.00 35.22 305 VAL A O 1
ATOM 2451 N N . LEU A 1 306 ? -11.219 -15.974 -7.635 1.00 34.16 306 LEU A N 1
ATOM 2452 C CA . LEU A 1 306 ? -12.193 -16.985 -8.068 1.00 34.16 306 LEU A CA 1
ATOM 2453 C C . LEU A 1 306 ? -12.201 -17.251 -9.583 1.00 34.16 306 LEU A C 1
ATOM 2455 O O . LEU A 1 306 ? -13.004 -18.070 -10.031 1.00 34.16 306 LEU A O 1
ATOM 2459 N N . GLY A 1 307 ? -11.335 -16.594 -10.367 1.00 29.38 307 GLY A N 1
ATOM 2460 C CA . GLY A 1 307 ? -11.259 -16.780 -11.822 1.00 29.38 307 GLY A CA 1
ATOM 2461 C C . GLY A 1 307 ? -12.530 -16.364 -12.568 1.00 29.38 307 GLY A C 1
ATOM 2462 O O . GLY A 1 307 ? -12.700 -16.697 -13.738 1.00 29.38 307 GLY A O 1
ATOM 2463 N N . ASN A 1 308 ? -13.436 -15.650 -11.900 1.00 33.88 308 ASN A N 1
ATOM 2464 C CA . ASN A 1 308 ? -14.589 -15.066 -12.555 1.00 33.88 308 ASN A CA 1
ATOM 2465 C C . ASN A 1 308 ? -14.138 -13.714 -13.103 1.00 33.88 308 ASN A C 1
ATOM 2467 O O . ASN A 1 308 ? -13.726 -12.852 -12.330 1.00 33.88 308 ASN A O 1
ATOM 2471 N N . GLU A 1 309 ? -14.236 -13.517 -14.417 1.00 32.50 309 GLU A N 1
ATOM 2472 C CA . GLU A 1 309 ? -14.081 -12.218 -15.081 1.00 32.50 309 GLU A CA 1
ATOM 2473 C C . GLU A 1 309 ? -15.191 -11.250 -14.631 1.00 32.50 309 GLU A C 1
ATOM 2475 O O . GLU A 1 309 ? -16.075 -10.862 -15.392 1.00 32.50 309 GLU A O 1
ATOM 2480 N N . VAL A 1 310 ? -15.214 -10.874 -13.355 1.00 38.41 310 VAL A N 1
ATOM 2481 C CA . VAL A 1 310 ? -16.102 -9.830 -12.867 1.00 38.41 310 VAL A CA 1
ATOM 2482 C C . VAL A 1 310 ? -15.316 -8.541 -12.943 1.00 38.41 310 VAL A C 1
ATOM 2484 O O . VAL A 1 310 ? -14.461 -8.261 -12.109 1.00 38.41 310 VAL A O 1
ATOM 2487 N N . ASN A 1 311 ? -15.614 -7.766 -13.981 1.00 39.16 311 ASN A N 1
ATOM 2488 C CA . ASN A 1 311 ? -15.097 -6.420 -14.147 1.00 39.16 311 ASN A CA 1
ATOM 2489 C C . ASN A 1 311 ? -15.408 -5.594 -12.872 1.00 39.16 311 ASN A C 1
ATOM 2491 O O . ASN A 1 311 ? -16.588 -5.364 -12.585 1.00 39.16 311 ASN A O 1
ATOM 2495 N N . PRO A 1 312 ? -14.398 -5.124 -12.116 1.00 40.62 312 PRO A N 1
ATOM 2496 C CA . PRO A 1 312 ? -14.579 -4.335 -10.895 1.00 40.62 312 PRO A CA 1
ATOM 2497 C C . PRO A 1 312 ? -15.442 -3.080 -11.095 1.00 40.62 312 PRO A C 1
ATOM 2499 O O . PRO A 1 312 ? -16.189 -2.696 -10.194 1.00 40.62 312 PRO A O 1
ATOM 2502 N N . HIS A 1 313 ? -15.440 -2.495 -12.303 1.00 36.81 313 HIS A N 1
ATOM 2503 C CA . HIS A 1 313 ? -16.339 -1.388 -12.651 1.00 36.81 313 HIS A CA 1
ATOM 2504 C C . HIS A 1 313 ? -17.821 -1.782 -12.594 1.00 36.81 313 HIS A C 1
ATOM 2506 O O . HIS A 1 313 ? -18.656 -0.953 -12.241 1.00 36.81 313 HIS A O 1
ATOM 2512 N N . GLN A 1 314 ? -18.177 -3.033 -12.903 1.00 37.19 314 GLN A N 1
ATOM 2513 C CA . GLN A 1 314 ? -19.567 -3.493 -12.815 1.00 37.19 314 GLN A CA 1
ATOM 2514 C C . GLN A 1 314 ? -20.031 -3.693 -11.368 1.00 37.19 314 GLN A C 1
ATOM 2516 O O . GLN A 1 314 ? -21.229 -3.593 -11.108 1.00 37.19 314 GLN A O 1
ATOM 2521 N N . ILE A 1 315 ? -19.118 -3.955 -10.427 1.00 41.28 315 ILE A N 1
ATOM 2522 C CA . ILE A 1 315 ? -19.446 -4.057 -8.996 1.00 41.28 315 ILE A CA 1
ATOM 2523 C C . ILE A 1 315 ? -19.753 -2.659 -8.438 1.00 41.28 315 ILE A C 1
ATOM 2525 O O . ILE A 1 315 ? -20.786 -2.476 -7.793 1.00 41.28 315 ILE A O 1
ATOM 2529 N N . LEU A 1 316 ? -18.932 -1.660 -8.784 1.00 35.38 316 LEU A N 1
ATOM 2530 C CA . LEU A 1 316 ? -19.145 -0.259 -8.398 1.00 35.38 316 LEU A CA 1
ATOM 2531 C C . LEU A 1 316 ? -20.415 0.335 -9.035 1.00 35.38 316 LEU A C 1
ATOM 2533 O O . LEU A 1 316 ? -21.223 0.960 -8.349 1.00 35.38 316 LEU A O 1
ATOM 2537 N N . LEU A 1 317 ? -20.669 0.065 -10.321 1.00 33.84 317 LEU A N 1
ATOM 2538 C CA . LEU A 1 317 ? -21.876 0.543 -11.010 1.00 33.84 317 LEU A CA 1
ATOM 2539 C C . LEU A 1 317 ? -23.169 -0.112 -10.494 1.00 33.84 317 LEU A C 1
ATOM 2541 O O . LEU A 1 317 ? -24.210 0.540 -10.463 1.00 33.84 317 LEU A O 1
ATOM 2545 N N . LYS A 1 318 ? -23.133 -1.374 -10.039 1.00 36.66 318 LYS A N 1
ATOM 2546 C CA . LYS A 1 318 ? -24.323 -2.059 -9.498 1.00 36.66 318 LYS A CA 1
ATOM 2547 C C . LYS A 1 318 ? -24.781 -1.526 -8.135 1.00 36.66 318 LYS A C 1
ATOM 2549 O O . LYS A 1 318 ? -25.946 -1.730 -7.795 1.00 36.66 318 LYS A O 1
ATOM 2554 N N . ARG A 1 319 ? -23.919 -0.852 -7.359 1.00 38.16 319 ARG A N 1
ATOM 2555 C CA . ARG A 1 319 ? -24.315 -0.219 -6.083 1.00 38.16 319 ARG A CA 1
ATOM 2556 C C . ARG A 1 319 ? -24.969 1.152 -6.282 1.00 38.16 319 ARG A C 1
ATOM 2558 O O . ARG A 1 319 ? -25.954 1.431 -5.607 1.00 38.16 319 ARG A O 1
ATOM 2565 N N . ASN A 1 320 ? -24.535 1.934 -7.272 1.00 34.47 320 ASN A N 1
ATOM 2566 C CA . ASN A 1 320 ? -25.110 3.263 -7.534 1.00 34.47 320 ASN A CA 1
ATOM 2567 C C . ASN A 1 320 ? -26.544 3.234 -8.099 1.00 34.47 320 ASN A C 1
ATOM 2569 O O . ASN A 1 320 ? -27.258 4.220 -7.979 1.00 34.47 320 ASN A O 1
ATOM 2573 N N . TYR A 1 321 ? -27.008 2.101 -8.638 1.00 30.20 321 TYR A N 1
ATOM 2574 C CA . TYR A 1 321 ? -28.395 1.925 -9.106 1.00 30.20 321 TYR A CA 1
ATOM 2575 C C . TYR A 1 321 ? -29.349 1.312 -8.065 1.00 30.20 321 TYR A C 1
ATOM 2577 O O . TYR A 1 321 ? -30.474 0.951 -8.401 1.00 30.20 321 TYR A O 1
ATOM 2585 N N . LYS A 1 322 ? -28.927 1.176 -6.800 1.00 28.95 322 LYS A N 1
ATOM 2586 C CA . LYS A 1 322 ? -29.796 0.708 -5.702 1.00 28.95 322 LYS A CA 1
ATOM 2587 C C . LYS A 1 322 ? -30.228 1.804 -4.723 1.00 28.95 322 LYS A C 1
ATOM 2589 O O . LYS A 1 322 ? -30.808 1.485 -3.690 1.00 28.95 322 LYS A O 1
ATOM 2594 N N . ILE A 1 323 ? -29.992 3.069 -5.069 1.00 29.73 323 ILE A N 1
ATOM 2595 C CA . ILE A 1 323 ? -30.567 4.231 -4.384 1.00 29.73 323 ILE A CA 1
ATOM 2596 C C . ILE A 1 323 ? -31.509 4.942 -5.366 1.00 29.73 323 ILE A C 1
ATOM 2598 O O . ILE A 1 323 ? -31.175 5.978 -5.927 1.00 29.73 323 ILE A O 1
ATOM 2602 N N . THR A 1 324 ? -32.669 4.331 -5.596 1.00 31.55 324 THR A N 1
ATOM 2603 C CA . THR A 1 324 ? -33.930 4.988 -5.985 1.00 31.55 324 THR A CA 1
ATOM 2604 C C . THR A 1 324 ? -35.069 4.166 -5.432 1.00 31.55 324 THR A C 1
ATOM 2606 O O . THR A 1 324 ? -35.021 2.930 -5.646 1.00 31.55 324 THR A O 1
#

Organism: Brettanomyces naardenensis (NCBI:txid13370)

Sequence (324 aa):
MANGPVAWSNEDAQADANGNELWAHLEEIVSITQPIYDIIEIFESSTMRLSACFVLMYFAEKQVLKRVAESVYYAHLKGEVAMLLEDYFDEYIGSPLFLLATFLDTNFRFAFSIDTQKVVRNEYQRYVRAWTGSDEKTAMALLTFDLFAGDRDKLPYDYLSGQVENQYGNVLAVARRILGIVPHSMSCEGSFSTLGWLNGQRRSSLGTRNLEMSAAVYTHLRASVDDRPKPKWSVGKLRKERQQELAKRAANRVPFDCRRGEIPASTSLSSDFSIYEKFRQKLSDVFADPPENIYDILEMKDSIVLGNEVNPHQILLKRNYKIT

Foldseek 3Di:
DDDDDDDDDPVNVVVCVPDPVNVVVVVLVCVLCVLVVVVVVVLLDLLDFLLNVLQSLLQSLLSSLVSQCVDPPRVVCSLVSLVVSVVVCVVQRVPLLSLLLNLLQLLNPFAFFPVNVVSNLVVLLVVVCVVPVDPVSSVVLSVLVVVCSVCSNVADNPNLPCPCCVRNVSSSVVNCVSRPDSSDPCSCVVVCVVCVVCVDDPDHVDDPVVVVVVSVVVVVVVVVVVVDDDDPPQPVVVVVVVVVVVVVVVVPDDDDDPPDDDDDDDDDPPNSVVSSVVSSVVSCNGTVDDDNHSVLSVVSVSCVVVPNPDDSVVVVVVVVVPPD

InterPro domains:
  IPR008906 HAT, C-terminal dimerisation domain [PF05699] (155-214)
  IPR012337 Ribonuclease H-like superfamily [SSF53098] (21-220)

Secondary structure (DSSP, 8-state):
---------HHHHHHHHT-HHHHHHHHHHHHHHHHHHHHHHHHTSTT--HHHHHHHHHHHHHHHHHHHHT-TTTGGGHHHHHHHHHHHIIIII--HHHHHHHHH-TT--PPBPHHHHHHHHHHHHHHHHHHH--HHHHHHHHHHHHHHHHHGGGS-TTGGGTTTHHHHHHHHHHHHHHHT----GGGGHHHHHHTTTTT-TTT----HHHHHHHHHHHHHHHHTTTTSPPP---HHHHHHHHHHHHHHHHHTPPPP----------S-HHHHHHHHHHHHHHHHTTBSS--S-HHHHHHHHHHHHTT----HHHHHHHHHTT--

Radius of gyration: 25.11 Å; chains: 1; bounding box: 60×61×83 Å